Protein AF-A0A969HZ14-F1 (afdb_monomer_lite)

Structure (mmCIF, N/CA/C/O backbone):
data_AF-A0A969HZ14-F1
#
_entry.id   AF-A0A969HZ14-F1
#
loop_
_atom_site.group_PD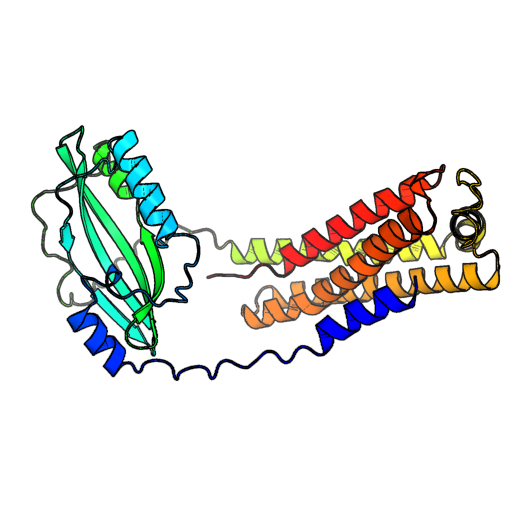B
_atom_site.id
_atom_site.type_symbol
_atom_site.label_atom_id
_atom_site.label_alt_id
_atom_site.label_comp_id
_atom_site.label_asym_id
_atom_site.label_entity_id
_atom_site.label_seq_id
_atom_site.pdbx_PDB_ins_code
_atom_site.Cartn_x
_atom_site.Cartn_y
_atom_site.Cartn_z
_atom_site.occupancy
_atom_site.B_iso_or_equiv
_atom_site.auth_seq_id
_atom_site.auth_comp_id
_atom_site.auth_asym_id
_atom_site.auth_atom_id
_atom_site.pdbx_PDB_model_num
ATOM 1 N N . MET A 1 1 ? 28.206 -15.817 -9.726 1.00 48.12 1 MET A N 1
ATOM 2 C CA . MET A 1 1 ? 27.219 -15.143 -8.844 1.00 48.12 1 MET A CA 1
ATOM 3 C C . MET A 1 1 ? 25.827 -15.792 -8.823 1.00 48.12 1 MET A C 1
ATOM 5 O O . MET A 1 1 ? 25.171 -15.693 -7.800 1.00 48.12 1 MET A O 1
ATOM 9 N N . SER A 1 2 ? 25.388 -16.521 -9.863 1.00 54.81 2 SER A N 1
ATOM 10 C CA . SER A 1 2 ? 24.045 -17.148 -9.927 1.00 54.81 2 SER A CA 1
ATOM 11 C C . SER A 1 2 ? 23.759 -18.248 -8.875 1.00 54.81 2 SER A C 1
ATOM 13 O O . SER A 1 2 ? 22.623 -18.386 -8.432 1.00 54.81 2 SER A O 1
ATOM 15 N N . ARG A 1 3 ? 24.772 -18.984 -8.392 1.00 35.81 3 ARG A N 1
ATOM 16 C CA . ARG A 1 3 ? 24.570 -20.091 -7.428 1.00 35.81 3 ARG A CA 1
ATOM 17 C C . ARG A 1 3 ? 24.359 -19.655 -5.972 1.00 35.81 3 ARG A C 1
ATOM 19 O O . ARG A 1 3 ? 23.712 -20.370 -5.220 1.00 35.81 3 ARG A O 1
ATOM 26 N N . VAL A 1 4 ? 24.868 -18.487 -5.579 1.00 45.69 4 VAL A N 1
ATOM 27 C CA . VAL A 1 4 ? 24.787 -18.008 -4.184 1.00 45.69 4 VAL A CA 1
ATOM 28 C C . VAL A 1 4 ? 23.387 -17.472 -3.870 1.00 45.69 4 VAL A C 1
ATOM 30 O O . VAL A 1 4 ? 22.859 -17.736 -2.796 1.00 45.69 4 VAL A O 1
ATOM 33 N N . LEU A 1 5 ? 22.736 -16.814 -4.836 1.00 38.00 5 LEU A N 1
ATOM 34 C CA . LEU A 1 5 ? 21.379 -16.283 -4.666 1.00 38.00 5 LEU A CA 1
ATOM 35 C C . LEU A 1 5 ? 20.318 -17.399 -4.569 1.00 38.00 5 LEU A C 1
ATOM 37 O O . LEU A 1 5 ? 19.379 -17.288 -3.786 1.00 38.00 5 LEU A O 1
ATOM 41 N N . MET A 1 6 ? 20.493 -18.504 -5.310 1.00 39.34 6 MET A N 1
ATOM 42 C CA . MET A 1 6 ? 19.591 -19.665 -5.229 1.00 39.34 6 MET A CA 1
ATOM 43 C C . MET A 1 6 ? 19.733 -20.438 -3.910 1.00 39.34 6 MET A C 1
ATOM 45 O O . MET A 1 6 ? 18.737 -20.930 -3.390 1.00 39.34 6 MET A O 1
ATOM 49 N N . LEU A 1 7 ? 20.940 -20.515 -3.338 1.00 41.94 7 LEU A N 1
ATOM 50 C CA . LEU A 1 7 ? 21.166 -21.197 -2.057 1.00 41.94 7 LEU A CA 1
ATOM 51 C C . LEU A 1 7 ? 20.560 -20.432 -0.870 1.00 41.94 7 LEU A C 1
ATOM 53 O O . LEU A 1 7 ? 20.043 -21.061 0.049 1.00 41.94 7 LEU A O 1
ATOM 57 N N . VAL A 1 8 ? 20.553 -19.095 -0.914 1.00 42.88 8 VAL A N 1
ATOM 58 C CA . VAL A 1 8 ? 19.925 -18.262 0.129 1.00 42.88 8 VAL A CA 1
ATOM 59 C C . VAL A 1 8 ? 18.394 -18.353 0.077 1.00 42.88 8 VAL A C 1
ATOM 61 O O . VAL A 1 8 ? 17.755 -18.451 1.121 1.00 42.88 8 VAL A O 1
ATOM 64 N N . LEU A 1 9 ? 17.798 -18.404 -1.120 1.00 38.41 9 LEU A N 1
ATOM 65 C CA . LEU A 1 9 ? 16.351 -18.602 -1.283 1.00 38.41 9 LEU A CA 1
ATOM 66 C C . LEU A 1 9 ? 15.900 -20.024 -0.906 1.00 38.41 9 LEU A C 1
ATOM 68 O O . LEU A 1 9 ? 14.839 -20.180 -0.309 1.00 38.41 9 LEU A O 1
ATOM 72 N N . ALA A 1 10 ? 16.709 -21.051 -1.186 1.00 38.28 10 ALA A N 1
ATOM 73 C CA . ALA A 1 10 ? 16.388 -22.433 -0.822 1.00 38.28 10 ALA A CA 1
ATOM 74 C C . ALA A 1 10 ? 16.413 -22.671 0.701 1.00 38.28 10 ALA A C 1
ATOM 76 O O . ALA A 1 10 ? 15.563 -23.393 1.214 1.00 38.28 10 ALA A O 1
ATOM 77 N N . TRP A 1 11 ? 17.321 -22.020 1.439 1.00 35.97 11 TRP A N 1
ATOM 78 C CA . TRP A 1 11 ? 17.423 -22.178 2.898 1.00 35.97 11 TRP A CA 1
ATOM 79 C C . TRP A 1 11 ? 16.226 -21.591 3.663 1.00 35.97 11 TRP A C 1
ATOM 81 O O . TRP A 1 11 ? 15.834 -22.125 4.698 1.00 35.97 11 TRP A O 1
ATOM 91 N N . ILE A 1 12 ? 15.606 -20.527 3.138 1.00 43.31 12 ILE A N 1
ATOM 92 C CA . ILE A 1 12 ? 14.416 -19.900 3.742 1.00 43.31 12 ILE A CA 1
ATOM 93 C C . ILE A 1 12 ? 13.163 -20.770 3.540 1.00 43.31 12 ILE A C 1
ATOM 95 O O . ILE A 1 12 ? 12.259 -20.746 4.371 1.00 43.31 12 ILE A O 1
ATOM 99 N N . VAL A 1 13 ? 13.111 -21.569 2.469 1.00 44.09 13 VAL A N 1
ATOM 100 C CA . VAL A 1 13 ? 11.937 -22.389 2.122 1.00 44.09 13 VAL A CA 1
ATOM 101 C C . VAL A 1 13 ? 11.938 -23.752 2.828 1.00 44.09 13 VAL A C 1
ATOM 103 O O . VAL A 1 13 ? 10.871 -24.324 3.032 1.00 44.09 13 VAL A O 1
ATOM 106 N N . THR A 1 14 ? 13.100 -24.278 3.234 1.00 40.84 14 THR A N 1
ATOM 107 C CA . THR A 1 14 ? 13.211 -25.648 3.774 1.00 40.84 14 THR A CA 1
ATOM 108 C C . THR A 1 14 ? 13.582 -25.741 5.248 1.00 40.84 14 THR A C 1
ATOM 110 O O . THR A 1 14 ? 13.768 -26.855 5.730 1.00 40.84 1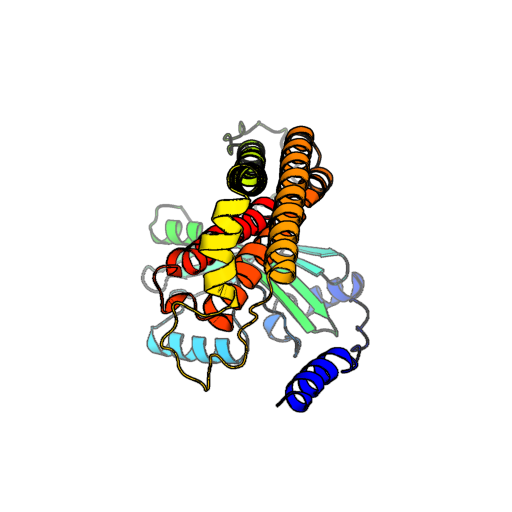4 THR A O 1
ATOM 113 N N . ALA A 1 15 ? 13.714 -24.632 5.982 1.00 34.03 15 ALA A N 1
ATOM 114 C CA . ALA A 1 15 ? 13.868 -24.716 7.430 1.00 34.03 15 ALA A CA 1
ATOM 115 C C . ALA A 1 15 ? 12.552 -25.252 8.026 1.00 34.03 15 ALA A C 1
ATOM 117 O O . ALA A 1 15 ? 11.532 -24.561 7.946 1.00 34.03 15 ALA A O 1
ATOM 118 N N . PRO A 1 16 ? 12.522 -26.467 8.607 1.00 37.62 16 PRO A N 1
ATOM 119 C CA . PRO A 1 16 ? 11.351 -26.893 9.343 1.00 37.62 16 PRO A CA 1
ATOM 120 C C . PRO A 1 16 ? 11.229 -25.945 10.533 1.00 37.62 16 PRO A C 1
ATOM 122 O O . PRO A 1 16 ? 12.096 -25.915 11.408 1.00 37.62 16 PRO A O 1
ATOM 125 N N . PHE A 1 17 ? 10.164 -25.144 10.565 1.00 42.47 17 PHE A N 1
ATOM 126 C CA . PHE A 1 17 ? 9.728 -24.556 11.820 1.00 42.47 17 PHE A CA 1
ATOM 127 C C . PHE A 1 17 ? 9.451 -25.737 12.740 1.00 42.47 17 PHE A C 1
ATOM 129 O O . PHE A 1 17 ? 8.483 -26.468 12.536 1.00 42.47 17 PHE A O 1
ATOM 136 N N . ALA A 1 18 ? 10.340 -25.968 13.706 1.00 37.81 18 ALA A N 1
ATOM 137 C CA . ALA A 1 18 ? 10.043 -26.850 14.812 1.00 37.81 18 ALA A CA 1
ATOM 138 C C . ALA A 1 18 ? 8.747 -26.317 15.425 1.00 37.81 18 ALA A C 1
ATOM 140 O O . ALA A 1 18 ? 8.727 -25.235 16.016 1.00 37.81 18 ALA A O 1
ATOM 141 N N . SER A 1 19 ? 7.644 -27.028 15.205 1.00 39.06 19 SER A N 1
ATOM 142 C CA . SER A 1 19 ? 6.401 -26.745 15.894 1.00 39.06 19 SER A CA 1
ATOM 143 C C . SER A 1 19 ? 6.686 -27.007 17.363 1.00 39.06 19 SER A C 1
ATOM 145 O O . SER A 1 19 ? 6.753 -28.161 17.788 1.00 39.06 19 SER A O 1
ATOM 147 N N . ALA A 1 20 ? 6.912 -25.943 18.134 1.00 40.81 20 ALA A N 1
ATOM 148 C CA . ALA A 1 20 ? 6.773 -26.024 19.572 1.00 40.81 20 ALA A CA 1
ATOM 149 C C . ALA A 1 20 ? 5.380 -26.608 19.811 1.00 40.81 20 ALA A C 1
ATOM 151 O O . ALA A 1 20 ? 4.386 -26.021 19.378 1.00 40.81 20 ALA A O 1
ATOM 152 N N . GLN A 1 21 ? 5.321 -27.808 20.387 1.00 40.62 21 GLN A N 1
ATOM 153 C CA . GLN A 1 21 ? 4.073 -28.433 20.799 1.00 40.62 21 GLN A CA 1
ATOM 154 C C . GLN A 1 21 ? 3.350 -27.393 21.662 1.00 40.62 21 GLN A C 1
ATOM 156 O O . GLN A 1 21 ? 3.826 -27.054 22.745 1.00 40.62 21 GLN A O 1
ATOM 161 N N . ALA A 1 22 ? 2.287 -26.783 21.136 1.00 47.88 22 ALA A N 1
ATOM 162 C CA . ALA A 1 22 ? 1.581 -25.736 21.853 1.00 47.88 22 ALA A CA 1
ATOM 163 C C . ALA A 1 22 ? 0.966 -26.382 23.096 1.00 47.88 22 ALA A C 1
ATOM 165 O O . ALA A 1 22 ? 0.103 -27.250 22.967 1.00 47.88 22 ALA A O 1
ATOM 166 N N . ALA A 1 23 ? 1.458 -26.006 24.279 1.00 58.75 23 ALA A N 1
ATOM 167 C CA . ALA A 1 23 ? 0.853 -26.403 25.541 1.00 58.75 23 ALA A CA 1
ATOM 168 C C . ALA A 1 23 ? -0.645 -26.068 25.497 1.00 58.75 23 ALA A C 1
ATOM 170 O O . ALA A 1 23 ? -1.027 -24.996 25.011 1.00 58.75 23 ALA A O 1
ATOM 171 N N . GLU A 1 24 ? -1.487 -26.997 25.950 1.00 66.12 24 GLU A N 1
ATOM 172 C CA . GLU A 1 24 ? -2.930 -26.779 25.970 1.00 66.12 24 GLU A CA 1
ATOM 173 C C . GLU A 1 24 ? -3.263 -25.524 26.798 1.00 66.12 24 GLU A C 1
ATOM 175 O O . GLU A 1 24 ? -2.648 -25.288 27.844 1.00 66.12 24 GLU A O 1
ATOM 180 N N . PRO A 1 25 ? -4.207 -24.683 26.339 1.00 72.62 25 PRO A N 1
ATOM 181 C CA . PRO A 1 25 ? -4.574 -23.470 27.055 1.00 72.62 25 PRO A CA 1
ATOM 182 C C . PRO A 1 25 ? -5.145 -23.811 28.435 1.00 72.62 25 PRO A C 1
ATOM 184 O O . PRO A 1 25 ? -5.900 -24.772 28.592 1.00 72.62 25 PRO A O 1
ATOM 187 N N . ALA A 1 26 ? -4.815 -22.990 29.434 1.00 77.88 26 ALA A N 1
ATOM 188 C CA . ALA A 1 26 ? -5.343 -23.153 30.780 1.00 77.88 26 ALA A CA 1
ATOM 189 C C . ALA A 1 26 ? -6.883 -23.139 30.786 1.00 77.88 26 ALA A C 1
ATOM 191 O O . ALA A 1 26 ? -7.541 -22.331 30.130 1.00 77.88 26 ALA A O 1
ATOM 192 N N . THR A 1 27 ? -7.468 -24.034 31.571 1.00 82.56 27 THR A N 1
ATOM 193 C CA . THR A 1 27 ? -8.910 -24.099 31.798 1.00 82.56 27 THR A CA 1
ATOM 194 C C . THR A 1 27 ? -9.381 -22.961 32.706 1.00 82.56 27 THR A C 1
ATOM 196 O O . THR A 1 27 ? -8.644 -22.443 33.547 1.00 82.56 27 THR A O 1
ATOM 199 N N . ALA A 1 28 ? -10.671 -22.633 32.630 1.00 79.00 28 ALA A N 1
ATOM 200 C CA . ALA A 1 28 ? -11.288 -21.614 33.480 1.00 79.00 28 ALA A CA 1
ATOM 201 C C . ALA A 1 28 ? -11.155 -21.908 34.995 1.00 79.00 28 ALA A C 1
ATOM 203 O O . ALA A 1 28 ? -11.137 -20.985 35.811 1.00 79.00 28 ALA A O 1
ATOM 204 N N . ALA A 1 29 ? -11.059 -23.186 35.385 1.00 83.12 29 ALA A N 1
ATOM 205 C CA . ALA A 1 29 ? -10.818 -23.588 36.771 1.00 83.12 29 ALA A CA 1
ATOM 206 C C . ALA A 1 29 ? -9.391 -23.233 37.219 1.00 83.12 29 ALA A C 1
ATOM 208 O O . ALA A 1 29 ? -9.227 -22.616 38.270 1.00 83.12 29 ALA A O 1
ATOM 209 N N . GLN A 1 30 ? -8.394 -23.532 36.380 1.00 85.75 30 GLN A N 1
ATOM 210 C CA . GLN A 1 30 ? -6.993 -23.179 36.621 1.00 85.75 30 GLN A CA 1
ATOM 211 C C . GLN A 1 30 ? -6.805 -21.663 36.691 1.00 85.75 30 GLN A C 1
ATOM 213 O O . GLN A 1 30 ? -6.129 -21.178 37.589 1.00 85.75 30 GLN A O 1
ATOM 218 N N . VAL A 1 31 ? -7.464 -20.895 35.816 1.00 86.62 31 VAL A N 1
ATOM 219 C CA . VAL A 1 31 ? -7.429 -19.425 35.884 1.00 86.62 31 VAL A CA 1
ATOM 220 C C . VAL A 1 31 ? -8.016 -18.908 37.194 1.00 86.62 31 VAL A C 1
ATOM 222 O O . VAL A 1 31 ? -7.435 -18.029 37.827 1.00 86.62 31 VAL A O 1
ATOM 225 N N . ARG A 1 32 ? -9.153 -19.451 37.640 1.00 86.62 32 ARG A N 1
ATOM 226 C CA . ARG A 1 32 ? -9.774 -19.050 38.909 1.00 86.62 32 ARG A CA 1
ATOM 227 C C . ARG A 1 32 ? -8.851 -19.319 40.101 1.00 86.62 32 ARG A C 1
ATOM 229 O O . ARG A 1 32 ? -8.722 -18.453 40.965 1.00 86.62 32 ARG A O 1
ATOM 236 N N . GLU A 1 33 ? -8.255 -20.505 40.158 1.00 89.12 33 GLU A N 1
ATOM 237 C CA . GLU A 1 33 ? -7.320 -20.895 41.218 1.00 89.12 33 GLU A CA 1
ATOM 238 C C . GLU A 1 33 ? -6.069 -20.014 41.197 1.00 89.12 33 GLU A C 1
ATOM 240 O O . GLU A 1 33 ? -5.707 -19.422 42.216 1.00 89.12 33 GLU A O 1
ATOM 245 N N . TRP A 1 34 ? -5.497 -19.821 40.008 1.00 91.56 34 TRP A N 1
ATOM 246 C CA . TRP A 1 34 ? -4.346 -18.958 39.793 1.00 91.56 34 TRP A CA 1
ATOM 247 C C . TRP A 1 34 ? -4.616 -17.521 40.243 1.00 91.56 34 TRP A C 1
ATOM 249 O O . TRP A 1 34 ? -3.815 -16.954 40.974 1.00 91.56 34 TRP A O 1
ATOM 259 N N . ILE A 1 35 ? -5.766 -16.935 39.888 1.00 88.88 35 ILE A N 1
ATOM 260 C CA . ILE A 1 35 ? -6.163 -15.591 40.344 1.00 88.88 35 ILE A CA 1
ATOM 261 C C . ILE A 1 35 ? -6.263 -15.539 41.871 1.00 88.88 35 ILE A C 1
ATOM 263 O O . ILE A 1 35 ? -5.817 -14.564 42.476 1.00 88.88 35 ILE A O 1
ATOM 267 N N . GLY A 1 36 ? -6.834 -16.569 42.499 1.00 86.38 36 GLY A N 1
ATOM 268 C CA . GLY A 1 36 ? -6.960 -16.640 43.954 1.00 86.38 36 GLY A CA 1
ATOM 269 C C . GLY A 1 36 ? -5.610 -16.643 44.674 1.00 86.38 36 GLY A C 1
ATOM 270 O O . GLY A 1 36 ? -5.493 -16.063 45.751 1.00 86.38 36 GLY A O 1
ATOM 271 N N . GLN A 1 37 ? -4.591 -17.255 44.068 1.00 90.31 37 GLN A N 1
ATOM 272 C CA . GLN A 1 37 ? -3.255 -17.367 44.650 1.00 90.31 37 GLN A CA 1
ATOM 273 C C . GLN A 1 37 ? -2.324 -16.206 44.262 1.00 90.31 37 GLN A C 1
ATOM 275 O O . GLN A 1 37 ? -1.603 -15.676 45.107 1.00 90.31 37 GLN A O 1
ATOM 280 N N . TRP A 1 38 ? -2.342 -15.810 42.990 1.00 89.38 38 TRP A N 1
ATOM 281 C CA . TRP A 1 38 ? -1.347 -14.938 42.362 1.00 89.38 38 TRP A CA 1
ATOM 282 C C . TRP A 1 38 ? -1.915 -13.631 41.824 1.00 89.38 38 TRP A C 1
ATOM 284 O O . TRP A 1 38 ? -1.129 -12.759 41.480 1.00 89.38 38 TRP A O 1
ATOM 294 N N . GLY A 1 39 ? -3.234 -13.427 41.772 1.00 83.00 39 GLY A N 1
ATOM 295 C CA . GLY A 1 39 ? -3.826 -12.223 41.167 1.00 83.00 39 GLY A CA 1
ATOM 296 C C . GLY A 1 39 ? -3.319 -10.906 41.772 1.00 83.00 39 GLY A C 1
ATOM 297 O O . GLY A 1 39 ? -3.182 -9.913 41.070 1.00 83.00 39 GLY A O 1
ATOM 298 N N . ASP A 1 40 ? -2.954 -10.907 43.055 1.00 78.38 40 ASP A N 1
ATOM 299 C CA . ASP A 1 40 ? -2.408 -9.740 43.764 1.00 78.38 40 ASP A CA 1
ATOM 300 C C . ASP A 1 40 ? -0.884 -9.617 43.702 1.00 78.38 40 ASP A C 1
ATOM 302 O O . ASP A 1 40 ? -0.329 -8.652 44.221 1.00 78.38 40 ASP A O 1
ATOM 306 N N . LYS A 1 41 ? -0.217 -10.611 43.121 1.00 83.56 41 LYS A N 1
ATOM 307 C CA . LYS A 1 41 ? 1.240 -10.748 43.029 1.00 83.56 41 LYS A CA 1
ATOM 308 C C . LYS A 1 41 ? 1.641 -11.293 41.662 1.00 83.56 41 LYS A C 1
ATOM 310 O O . LYS A 1 41 ? 2.603 -12.044 41.527 1.00 83.56 41 LYS A O 1
ATOM 315 N N . TRP A 1 42 ? 0.862 -10.956 40.640 1.00 81.06 42 TRP A N 1
ATOM 316 C CA . TRP A 1 42 ? 0.953 -11.562 39.314 1.00 81.06 42 TRP A CA 1
ATOM 317 C C . TRP A 1 42 ? 2.344 -11.365 38.699 1.00 81.06 42 TRP A C 1
ATOM 319 O O . TRP A 1 42 ? 2.852 -12.244 38.004 1.00 81.06 42 TRP A O 1
ATOM 329 N N . TRP A 1 43 ? 2.991 -10.245 39.034 1.00 77.06 43 TRP A N 1
ATOM 330 C CA . TRP A 1 43 ? 4.347 -9.886 38.620 1.00 77.06 43 TRP A CA 1
ATOM 331 C C . TRP A 1 43 ? 5.429 -10.842 39.148 1.00 77.06 43 TRP A C 1
ATOM 333 O O . TRP A 1 43 ? 6.545 -10.844 38.639 1.00 77.06 43 TRP A O 1
ATOM 343 N N . GLU A 1 44 ? 5.133 -11.679 40.146 1.00 82.81 44 GLU A N 1
ATOM 344 C CA . GLU A 1 44 ? 6.059 -12.707 40.641 1.00 82.81 44 GLU A CA 1
ATOM 345 C C . GLU A 1 44 ? 6.103 -13.943 39.723 1.00 82.81 44 GLU A C 1
ATOM 347 O O . GLU A 1 44 ? 6.984 -14.792 39.864 1.00 82.81 44 GLU A O 1
ATOM 352 N N . ARG A 1 45 ? 5.166 -14.063 38.772 1.00 86.81 45 ARG A N 1
ATOM 353 C CA . ARG A 1 45 ? 4.945 -15.275 37.969 1.00 86.81 45 ARG A CA 1
ATOM 354 C C . ARG A 1 45 ? 5.034 -15.043 36.462 1.00 86.81 45 ARG A C 1
ATOM 356 O O . ARG A 1 45 ? 4.283 -15.654 35.712 1.00 86.81 45 ARG A O 1
ATOM 363 N N . TYR A 1 46 ? 5.964 -14.220 35.983 1.00 83.69 46 TYR A N 1
ATOM 364 C CA . TYR A 1 46 ? 6.157 -14.068 34.537 1.00 83.69 46 TYR A CA 1
ATOM 365 C C . TYR A 1 46 ? 6.602 -15.371 33.852 1.00 83.69 46 TYR A C 1
ATOM 367 O O . TYR A 1 46 ? 7.470 -16.117 34.333 1.00 83.69 46 TYR A O 1
ATOM 375 N N . HIS A 1 47 ? 6.006 -15.629 32.692 1.00 85.19 47 HIS A N 1
ATOM 376 C CA . HIS A 1 47 ? 6.438 -16.670 31.773 1.00 85.19 47 HIS A CA 1
ATOM 377 C C . HIS A 1 47 ? 7.766 -16.252 31.098 1.00 85.19 47 HIS A C 1
ATOM 379 O O . HIS A 1 47 ? 7.929 -15.073 30.788 1.00 85.19 47 HIS A O 1
ATOM 385 N N . PRO A 1 48 ? 8.733 -17.164 30.853 1.00 80.00 48 PRO A N 1
ATOM 386 C CA . PRO A 1 48 ? 9.960 -16.840 30.108 1.00 80.00 48 PRO A CA 1
ATOM 387 C C . PRO A 1 48 ? 9.702 -16.168 28.747 1.00 80.00 48 PRO A C 1
ATOM 389 O O . PRO A 1 48 ? 10.359 -15.188 28.409 1.00 80.00 48 PRO A O 1
ATOM 392 N N . ASP A 1 49 ? 8.691 -16.654 28.026 1.00 80.25 49 ASP A N 1
ATOM 393 C CA . ASP A 1 49 ? 8.196 -16.111 26.747 1.00 80.25 49 ASP A CA 1
ATOM 394 C C . ASP A 1 49 ? 7.096 -15.040 26.906 1.00 80.25 49 ASP A C 1
ATOM 396 O O . ASP A 1 49 ? 6.136 -15.019 26.139 1.00 80.25 49 ASP A O 1
ATOM 400 N N . TYR A 1 50 ? 7.153 -14.209 27.945 1.00 78.06 50 TYR A N 1
ATOM 401 C CA . TYR A 1 50 ? 6.145 -13.172 28.178 1.00 78.06 50 TYR A CA 1
ATOM 402 C C . TYR A 1 50 ? 6.009 -12.217 26.970 1.00 78.06 50 TYR A C 1
ATOM 404 O O . TYR A 1 50 ? 6.951 -11.501 26.620 1.00 78.06 50 TYR A O 1
ATOM 412 N N . ASP A 1 51 ? 4.826 -12.212 26.346 1.00 70.56 51 ASP A N 1
ATOM 413 C CA . ASP A 1 51 ? 4.452 -11.391 25.191 1.00 70.56 51 ASP A CA 1
ATOM 414 C C . ASP A 1 51 ? 3.772 -10.104 25.675 1.00 70.56 51 ASP A C 1
ATOM 416 O O . ASP A 1 51 ? 2.576 -10.066 25.983 1.00 70.56 51 ASP A O 1
ATOM 420 N N . ALA A 1 52 ? 4.570 -9.045 25.801 1.00 62.47 52 ALA A N 1
ATOM 421 C CA . ALA A 1 52 ? 4.107 -7.727 26.211 1.00 62.47 52 ALA A CA 1
ATOM 422 C C . ALA A 1 52 ? 3.566 -6.953 25.000 1.00 62.47 52 ALA A C 1
ATOM 424 O O . ALA A 1 52 ? 4.340 -6.495 24.155 1.00 62.47 52 ALA A O 1
ATOM 425 N N . GLN A 1 53 ? 2.247 -6.758 24.929 1.00 56.34 53 GLN A N 1
ATOM 426 C CA . GLN A 1 53 ? 1.624 -6.001 23.840 1.00 56.34 53 GLN A CA 1
ATOM 427 C C . GLN A 1 53 ? 1.427 -4.523 24.219 1.00 56.34 53 GLN A C 1
ATOM 429 O O . GLN A 1 53 ? 0.868 -4.179 25.259 1.00 56.34 53 GLN A O 1
ATOM 434 N N . TYR A 1 54 ? 1.926 -3.634 23.356 1.00 46.34 54 TYR A N 1
ATOM 435 C CA . TYR A 1 54 ? 1.711 -2.184 23.412 1.00 46.34 54 TYR A CA 1
ATOM 436 C C . TYR A 1 54 ? 0.322 -1.840 22.836 1.00 46.34 54 TYR A C 1
ATOM 438 O O . TYR A 1 54 ? -0.063 -2.476 21.853 1.00 46.34 54 TYR A O 1
ATOM 446 N N . PRO A 1 55 ? -0.416 -0.838 23.362 1.00 42.78 55 PRO A N 1
ATOM 447 C CA . PRO A 1 55 ? -0.031 0.195 24.330 1.00 42.78 55 PRO A CA 1
ATOM 448 C C . PRO A 1 55 ? -0.388 -0.169 25.778 1.00 42.78 55 PRO A C 1
ATOM 450 O O . PRO A 1 55 ? -1.542 -0.460 26.059 1.00 42.78 55 PRO A O 1
ATOM 453 N N . GLY A 1 56 ? 0.581 -0.091 26.707 1.00 50.00 56 GLY A N 1
ATOM 454 C CA . GLY A 1 56 ? 0.283 -0.177 28.150 1.00 50.00 56 GLY A CA 1
ATOM 455 C C . GLY A 1 56 ? 1.261 -0.928 29.060 1.00 50.00 56 GLY A C 1
ATOM 456 O O . GLY A 1 56 ? 1.134 -0.808 30.270 1.00 50.00 56 GLY A O 1
ATOM 457 N N . GLY A 1 57 ? 2.269 -1.648 28.559 1.00 47.12 57 GLY A N 1
ATOM 458 C CA . GLY A 1 57 ? 3.187 -2.360 29.459 1.00 47.12 57 GLY A CA 1
ATOM 459 C C . GLY A 1 57 ? 4.528 -2.690 28.827 1.00 47.12 57 GLY A C 1
ATOM 460 O O . GLY A 1 57 ? 4.673 -3.706 28.160 1.00 47.12 57 GLY A O 1
ATOM 461 N N . ARG A 1 58 ? 5.540 -1.851 29.055 1.00 49.72 58 ARG A N 1
ATOM 462 C CA . ARG A 1 58 ? 6.922 -2.336 29.056 1.00 49.72 58 ARG A CA 1
ATOM 463 C C . ARG A 1 58 ? 7.263 -2.622 30.509 1.00 49.72 58 ARG A C 1
ATOM 465 O O . ARG A 1 58 ? 7.296 -1.704 31.311 1.00 49.72 58 ARG A O 1
ATOM 472 N N . SER A 1 59 ? 7.518 -3.879 30.814 1.00 53.06 59 SER A N 1
ATOM 473 C CA . SER A 1 59 ? 8.198 -4.317 32.034 1.00 53.06 59 SER A CA 1
ATOM 474 C C . SER A 1 59 ? 8.658 -5.743 31.771 1.00 53.06 59 SER A C 1
ATOM 476 O O . SER A 1 59 ? 8.080 -6.727 32.212 1.00 53.06 59 SER A O 1
ATOM 478 N N . ASN A 1 60 ? 9.656 -5.864 30.894 1.00 57.22 60 ASN A N 1
ATOM 479 C CA . ASN A 1 60 ? 10.531 -7.026 30.949 1.00 57.22 60 ASN A CA 1
ATOM 480 C C . ASN A 1 60 ? 11.649 -6.716 31.954 1.00 57.22 60 ASN A C 1
ATOM 482 O O . ASN A 1 60 ? 11.900 -5.551 32.266 1.00 57.22 60 ASN A O 1
ATOM 486 N N . ARG A 1 61 ? 12.381 -7.738 32.406 1.00 55.69 61 ARG A N 1
ATOM 487 C CA . ARG A 1 61 ? 13.454 -7.570 33.407 1.00 55.69 61 ARG A CA 1
ATOM 488 C C . ARG A 1 61 ? 14.478 -6.469 33.074 1.00 55.69 61 ARG A C 1
ATOM 490 O O . ARG A 1 61 ? 15.059 -5.874 33.974 1.00 55.69 61 ARG A O 1
ATOM 497 N N . PHE A 1 62 ? 14.719 -6.201 31.786 1.00 61.28 62 PHE A N 1
ATOM 498 C CA . PHE A 1 62 ? 15.646 -5.159 31.335 1.00 61.28 62 PHE A CA 1
ATOM 499 C C . PHE A 1 62 ? 15.025 -3.763 31.430 1.00 61.28 62 PHE A C 1
ATOM 501 O O . PHE A 1 62 ? 15.699 -2.810 31.814 1.00 61.28 62 PHE A O 1
ATOM 508 N N . HIS A 1 63 ? 13.737 -3.648 31.112 1.00 66.19 63 HIS A N 1
ATOM 509 C CA . HIS A 1 63 ? 12.968 -2.430 31.301 1.00 66.19 63 HIS A CA 1
ATOM 510 C C . HIS A 1 63 ? 12.806 -2.093 32.784 1.00 66.19 63 HIS A C 1
ATOM 512 O O . HIS A 1 63 ? 12.969 -0.935 33.142 1.00 66.19 63 HIS A O 1
ATOM 518 N N . ASP A 1 64 ? 12.580 -3.082 33.648 1.00 64.62 64 ASP A N 1
ATOM 519 C CA . ASP A 1 64 ? 12.455 -2.861 35.093 1.00 64.62 64 ASP A CA 1
ATOM 520 C C . ASP A 1 64 ? 13.770 -2.363 35.702 1.00 64.62 64 ASP A C 1
ATOM 522 O O . ASP A 1 64 ? 13.777 -1.403 36.470 1.00 64.62 64 ASP A O 1
ATOM 526 N N . ALA A 1 65 ? 14.904 -2.943 35.292 1.00 68.38 65 ALA A N 1
ATOM 527 C CA . ALA A 1 65 ? 16.227 -2.458 35.685 1.00 68.38 65 ALA A CA 1
ATOM 528 C C . ALA A 1 65 ? 16.502 -1.031 35.169 1.00 68.38 65 ALA A C 1
ATOM 530 O O . ALA A 1 65 ? 17.092 -0.212 35.876 1.00 68.38 65 ALA A O 1
ATOM 531 N N . TYR A 1 66 ? 16.059 -0.712 33.949 1.00 72.00 66 TYR A N 1
ATOM 532 C CA . TYR A 1 66 ? 16.138 0.641 33.397 1.00 72.00 66 TYR A CA 1
ATOM 533 C C . TYR A 1 66 ? 15.250 1.629 34.171 1.00 72.00 66 TYR A C 1
ATOM 535 O O . TYR A 1 66 ? 15.715 2.712 34.527 1.00 72.00 66 TYR A O 1
ATOM 543 N N . LEU A 1 67 ? 14.004 1.259 34.481 1.00 68.12 67 LEU A N 1
ATOM 544 C CA . LEU A 1 67 ? 13.092 2.074 35.280 1.00 68.12 67 LEU A CA 1
ATOM 545 C C . LEU A 1 67 ? 13.641 2.311 36.686 1.00 68.12 67 LEU A C 1
ATOM 547 O O . LEU A 1 67 ? 13.592 3.445 37.144 1.00 68.12 67 LEU A O 1
ATOM 551 N N . ASP A 1 68 ? 14.231 1.306 37.337 1.00 72.56 68 ASP A N 1
ATOM 552 C CA . ASP A 1 68 ? 14.888 1.469 38.641 1.00 72.56 68 ASP A CA 1
ATOM 553 C C . ASP A 1 68 ? 16.026 2.506 38.578 1.00 72.56 68 ASP A C 1
ATOM 555 O O . ASP A 1 68 ? 16.115 3.396 39.429 1.00 72.56 68 ASP A O 1
ATOM 559 N N . GLN A 1 69 ? 16.851 2.475 37.523 1.00 79.06 69 GLN A N 1
ATOM 560 C CA . GLN A 1 69 ? 17.876 3.503 37.304 1.00 79.06 69 GLN A CA 1
ATOM 561 C C . GLN A 1 69 ? 17.274 4.895 37.070 1.00 79.06 69 GLN A C 1
ATOM 563 O O . GLN A 1 69 ? 17.777 5.878 37.622 1.00 79.06 69 GLN A O 1
ATOM 568 N N . VAL A 1 70 ? 16.211 5.001 36.266 1.00 75.56 70 VAL A N 1
ATOM 569 C CA . VAL A 1 70 ? 15.512 6.270 36.015 1.00 75.56 70 VAL A CA 1
ATOM 570 C C . VAL A 1 70 ? 14.906 6.806 37.310 1.00 75.56 70 VAL A C 1
ATOM 572 O O . VAL A 1 70 ? 15.143 7.959 37.650 1.00 75.56 70 VAL A O 1
ATOM 575 N N . PHE A 1 71 ? 14.201 5.974 38.073 1.00 79.19 71 PHE A N 1
ATOM 576 C CA . PHE A 1 71 ? 13.552 6.333 39.334 1.00 79.19 71 PHE A CA 1
ATOM 577 C C . PHE A 1 71 ? 14.554 6.844 40.370 1.00 79.19 71 PHE A C 1
ATOM 579 O O . PHE A 1 71 ? 14.333 7.902 40.963 1.00 79.19 71 PHE A O 1
ATOM 586 N N . LYS A 1 72 ? 15.708 6.176 40.509 1.00 78.44 72 LYS A N 1
ATOM 587 C CA . LYS A 1 72 ? 16.806 6.632 41.378 1.00 78.44 72 LYS A CA 1
ATOM 588 C C . LYS A 1 72 ? 17.363 7.998 40.971 1.00 78.44 72 LYS A C 1
ATOM 590 O O . LYS A 1 72 ? 17.741 8.776 41.841 1.00 78.44 72 LYS A O 1
ATOM 595 N N . ARG A 1 73 ? 17.416 8.302 39.669 1.00 80.12 73 ARG A N 1
ATOM 596 C CA . ARG A 1 73 ? 17.964 9.567 39.146 1.00 80.12 73 ARG A CA 1
ATOM 597 C C . ARG A 1 73 ? 16.961 10.719 39.143 1.00 80.12 73 ARG A C 1
ATOM 599 O O . ARG A 1 73 ? 17.370 11.861 39.312 1.00 80.12 73 ARG A O 1
ATOM 606 N N . THR A 1 74 ? 15.676 10.446 38.926 1.00 73.94 74 THR A N 1
ATOM 607 C CA . THR A 1 74 ? 14.645 11.484 38.743 1.00 73.94 74 THR A CA 1
ATOM 608 C C . THR A 1 74 ? 13.751 11.690 39.965 1.00 73.94 74 THR A C 1
ATOM 610 O O . THR A 1 74 ? 12.890 12.567 39.947 1.00 73.94 74 THR A O 1
ATOM 613 N N . GLY A 1 75 ? 13.913 10.886 41.022 1.00 70.44 75 GLY A N 1
ATOM 614 C CA . GLY A 1 75 ? 13.053 10.934 42.211 1.00 70.44 75 GLY A CA 1
ATOM 615 C C . GLY A 1 75 ? 11.646 10.357 41.989 1.00 70.44 75 GLY A C 1
ATOM 616 O O . GLY A 1 75 ? 10.778 10.476 42.862 1.00 70.44 75 GLY A O 1
ATOM 617 N N . LEU A 1 76 ? 11.414 9.719 40.836 1.00 72.50 76 LEU A N 1
ATOM 618 C CA . LEU A 1 76 ? 10.192 8.978 40.529 1.00 72.50 76 LEU A CA 1
ATOM 619 C C . LEU A 1 76 ? 10.114 7.654 41.326 1.00 72.50 76 LEU A C 1
ATOM 621 O O . LEU A 1 76 ? 11.127 7.191 41.844 1.00 72.50 76 LEU A O 1
ATOM 625 N N . PRO A 1 77 ? 8.924 7.034 41.459 1.00 69.81 77 PRO A N 1
ATOM 626 C CA . PRO A 1 77 ? 7.615 7.555 41.055 1.00 69.81 77 PRO A CA 1
ATOM 627 C C . PRO A 1 77 ? 7.242 8.815 41.843 1.00 69.81 77 PRO A C 1
ATOM 629 O O . PRO A 1 77 ? 7.642 8.975 42.993 1.00 69.81 77 PRO A O 1
ATOM 632 N N . ALA A 1 78 ? 6.463 9.713 41.237 1.00 75.31 78 ALA A N 1
ATOM 633 C CA . ALA A 1 78 ? 6.022 10.958 41.877 1.00 75.31 78 ALA A CA 1
ATOM 634 C C . ALA A 1 78 ? 4.966 10.740 42.978 1.00 75.31 78 ALA A C 1
ATOM 636 O O . ALA A 1 78 ? 4.573 11.698 43.632 1.00 75.31 78 ALA A O 1
ATOM 637 N N . ASN A 1 79 ? 4.537 9.494 43.213 1.00 82.50 79 ASN A N 1
ATOM 638 C CA . ASN A 1 79 ? 3.496 9.157 44.179 1.00 82.50 79 ASN A CA 1
ATOM 639 C C . ASN A 1 79 ? 3.986 8.175 45.258 1.00 82.50 79 ASN A C 1
ATOM 641 O O . ASN A 1 79 ? 4.894 7.371 45.030 1.00 82.50 79 ASN A O 1
ATOM 645 N N . THR A 1 80 ? 3.339 8.211 46.420 1.00 85.38 80 THR A N 1
ATOM 646 C CA . THR A 1 80 ? 3.526 7.339 47.591 1.00 85.38 80 THR A CA 1
ATOM 647 C C . THR A 1 80 ? 2.192 6.721 48.026 1.00 85.38 80 THR A C 1
ATOM 649 O O . THR A 1 80 ? 1.151 6.970 47.421 1.00 85.38 80 THR A O 1
ATOM 652 N N . ASN A 1 81 ? 2.208 5.892 49.078 1.00 84.44 81 ASN A N 1
ATOM 653 C CA . ASN A 1 81 ? 1.001 5.360 49.728 1.00 84.44 81 ASN A CA 1
ATOM 654 C C . ASN A 1 81 ? 0.050 4.605 48.780 1.00 84.44 81 ASN A C 1
ATOM 656 O O . ASN A 1 81 ? -1.176 4.718 48.883 1.00 84.44 81 ASN A O 1
ATOM 660 N N . TRP A 1 82 ? 0.634 3.822 47.868 1.00 81.75 82 TRP A N 1
ATOM 661 C CA . TRP A 1 82 ? -0.086 3.040 46.870 1.00 81.75 82 TRP A CA 1
ATOM 662 C C . TRP A 1 82 ? -1.023 2.010 47.511 1.00 81.75 82 TRP A C 1
ATOM 664 O O . TRP A 1 82 ? -0.629 1.265 48.409 1.00 81.75 82 TRP A O 1
ATOM 674 N N . LYS A 1 83 ? -2.272 1.958 47.040 1.00 81.81 83 LYS A N 1
ATOM 675 C CA . LYS A 1 83 ? -3.274 0.955 47.425 1.00 81.81 83 LYS A CA 1
ATOM 676 C C . LYS A 1 83 ? -4.084 0.528 46.207 1.00 81.81 83 LYS A C 1
ATOM 678 O O . LYS A 1 83 ? -4.528 1.376 45.441 1.00 81.81 83 LYS A O 1
ATOM 683 N N . ILE A 1 84 ? -4.324 -0.774 46.081 1.00 79.44 84 ILE A N 1
ATOM 684 C CA . ILE A 1 84 ? -5.220 -1.353 45.072 1.00 79.44 84 ILE A CA 1
ATOM 685 C C . ILE A 1 84 ? -6.502 -1.797 45.774 1.00 79.44 84 ILE A C 1
ATOM 687 O O . ILE A 1 84 ? -6.453 -2.446 46.820 1.00 79.44 84 ILE A O 1
ATOM 691 N N . SER A 1 85 ? -7.655 -1.447 45.215 1.00 78.38 85 SER A N 1
ATOM 692 C CA . SER A 1 85 ? -8.966 -1.730 45.808 1.00 78.38 85 SER A CA 1
ATOM 693 C C . SER A 1 85 ? -10.009 -2.093 44.748 1.00 78.38 85 SER A C 1
ATOM 695 O O . SER A 1 85 ? -9.768 -1.913 43.560 1.00 78.38 85 SER A O 1
ATOM 697 N N . ASN A 1 86 ? -11.171 -2.600 45.182 1.00 66.94 86 ASN A N 1
ATOM 698 C CA . ASN A 1 86 ? -12.322 -2.911 44.319 1.00 66.94 86 ASN A CA 1
ATOM 699 C C . ASN A 1 86 ? -11.999 -3.852 43.140 1.00 66.94 86 ASN A C 1
ATOM 701 O O . ASN A 1 86 ? -12.392 -3.592 42.009 1.00 66.94 86 ASN A O 1
ATOM 705 N N . LYS A 1 87 ? -11.261 -4.931 43.421 1.00 81.75 87 LYS A N 1
ATOM 706 C CA . LYS A 1 87 ? -10.786 -5.892 42.420 1.00 81.75 87 LYS A CA 1
ATOM 707 C C . LYS A 1 87 ? -11.942 -6.755 41.920 1.00 81.75 87 LYS A C 1
ATOM 709 O O . LYS A 1 87 ? -12.543 -7.488 42.708 1.00 81.75 87 LYS A O 1
ATOM 714 N N . GLN A 1 88 ? -12.238 -6.698 40.629 1.00 83.50 88 GLN A N 1
ATOM 715 C CA . GLN A 1 88 ? -13.247 -7.542 39.998 1.00 83.50 88 GLN A CA 1
ATOM 716 C C . GLN A 1 88 ? -12.627 -8.355 38.876 1.00 83.50 88 GLN A C 1
ATOM 718 O O . GLN A 1 88 ? -12.300 -7.826 37.820 1.00 83.50 88 GLN A O 1
ATOM 723 N N . TYR A 1 89 ? -12.512 -9.660 39.110 1.00 84.50 89 TYR A N 1
ATOM 724 C CA . TYR A 1 89 ? -11.997 -10.592 38.121 1.00 84.50 89 TYR A CA 1
ATOM 725 C C . TYR A 1 89 ? -13.125 -11.221 37.290 1.00 84.50 89 TYR A C 1
ATOM 727 O O . TYR A 1 89 ? -14.197 -11.587 37.801 1.00 84.50 89 TYR A O 1
ATOM 735 N N . ARG A 1 90 ? -12.861 -11.386 35.995 1.00 86.00 90 ARG A N 1
ATOM 736 C CA . ARG A 1 90 ? -13.628 -12.199 35.039 1.00 86.00 90 ARG A CA 1
ATOM 737 C C . ARG A 1 90 ? -12.645 -13.014 34.209 1.00 86.00 90 ARG A C 1
ATOM 739 O O . ARG A 1 90 ? -11.513 -12.590 34.050 1.00 86.00 90 ARG A O 1
ATOM 746 N N . TYR A 1 91 ? -13.046 -14.169 33.698 1.00 85.06 91 TYR A N 1
ATOM 747 C CA . TYR A 1 91 ? -12.164 -15.001 32.879 1.00 85.06 91 TYR A CA 1
ATOM 748 C C . TYR A 1 91 ? -12.952 -15.835 31.877 1.00 85.06 91 TYR A C 1
ATOM 750 O O . TYR A 1 91 ? -14.120 -16.159 32.108 1.00 85.06 91 TYR A O 1
ATOM 758 N N . VAL A 1 92 ? -12.292 -16.161 30.768 1.00 82.75 92 VAL A N 1
ATOM 759 C CA . VAL A 1 92 ? -12.784 -17.012 29.681 1.00 82.75 92 VAL A CA 1
ATOM 760 C C . VAL A 1 92 ? -11.589 -17.793 29.138 1.00 82.75 92 VAL A C 1
ATOM 762 O O . VAL A 1 92 ? -10.638 -17.192 28.647 1.00 82.75 92 VAL A O 1
ATOM 765 N N . GLY A 1 93 ? -11.636 -19.126 29.220 1.00 85.81 93 GLY A N 1
ATOM 766 C CA . GLY A 1 93 ? -10.495 -19.965 28.839 1.00 85.81 93 GLY A CA 1
ATOM 767 C C . GLY A 1 93 ? -9.272 -19.664 29.705 1.00 85.81 93 GLY A C 1
ATOM 768 O O . GLY A 1 93 ? -9.388 -19.687 30.928 1.00 85.81 93 GLY A O 1
ATOM 769 N N . ASP A 1 94 ? -8.154 -19.344 29.056 1.00 87.56 94 ASP A N 1
ATOM 770 C CA . ASP A 1 94 ? -6.852 -18.993 29.638 1.00 87.56 94 ASP A CA 1
ATOM 771 C C . ASP A 1 94 ? -6.654 -17.480 29.856 1.00 87.56 94 ASP A C 1
ATOM 773 O O . ASP A 1 94 ? -5.614 -17.044 30.362 1.00 87.56 94 ASP A O 1
ATOM 777 N N . TRP A 1 95 ? -7.655 -16.674 29.494 1.00 90.31 95 TRP A N 1
ATOM 778 C CA . TRP A 1 95 ? -7.675 -15.229 29.690 1.00 90.31 95 TRP A CA 1
ATOM 779 C C . TRP A 1 95 ? -8.450 -14.834 30.936 1.00 90.31 95 TRP A C 1
ATOM 781 O O . TRP A 1 95 ? -9.509 -15.386 31.244 1.00 90.31 95 TRP A O 1
ATOM 791 N N . PHE A 1 96 ? -7.982 -13.779 31.589 1.00 90.06 96 PHE A N 1
ATOM 792 C CA . PHE A 1 96 ? -8.706 -13.068 32.621 1.00 90.06 96 PHE A CA 1
ATOM 793 C C . PHE A 1 96 ? -8.657 -11.558 32.417 1.00 90.06 96 PHE A C 1
ATOM 795 O O . PHE A 1 96 ? -7.772 -11.011 31.771 1.00 90.06 96 PHE A O 1
ATOM 802 N N . ILE A 1 97 ? -9.647 -10.886 32.981 1.00 90.44 97 ILE A N 1
ATOM 803 C CA . ILE A 1 97 ? -9.759 -9.440 33.049 1.00 90.44 97 ILE A CA 1
ATOM 804 C C . ILE A 1 97 ? -9.870 -9.071 34.515 1.00 90.44 97 ILE A C 1
ATOM 806 O O . ILE A 1 97 ? -10.587 -9.739 35.268 1.00 90.44 97 ILE A O 1
ATOM 810 N N . VAL A 1 98 ? -9.194 -7.999 34.906 1.00 88.38 98 VAL A N 1
ATOM 811 C CA . VAL A 1 98 ? -9.352 -7.385 36.215 1.00 88.38 98 VAL A CA 1
ATOM 812 C C . VAL A 1 98 ? -9.636 -5.901 36.081 1.00 88.38 98 VAL A C 1
ATOM 814 O O . VAL A 1 98 ? -8.900 -5.156 35.443 1.00 88.38 98 VAL A O 1
ATOM 817 N N . GLU A 1 99 ? -10.727 -5.481 36.705 1.00 85.94 99 GLU A N 1
ATOM 818 C CA . GLU A 1 99 ? -10.971 -4.080 37.017 1.00 85.94 99 GLU A CA 1
ATOM 819 C C . GLU A 1 99 ? -10.490 -3.832 38.447 1.00 85.94 99 GLU A C 1
ATOM 821 O O . GLU A 1 99 ? -10.892 -4.549 39.370 1.00 85.94 99 GLU A O 1
ATOM 826 N N . TRP A 1 100 ? -9.634 -2.834 38.654 1.00 82.75 100 TRP A N 1
ATOM 827 C CA . TRP A 1 100 ? -9.276 -2.384 39.998 1.00 82.75 100 TRP A CA 1
ATOM 828 C C . TRP A 1 100 ? -9.099 -0.866 40.055 1.00 82.75 100 TRP A C 1
ATOM 830 O O . TRP A 1 100 ? -8.923 -0.180 39.050 1.00 82.75 100 TRP A O 1
ATOM 840 N N . LEU A 1 101 ? -9.170 -0.330 41.271 1.00 81.88 101 LEU A N 1
ATOM 841 C CA . LEU A 1 101 ? -8.936 1.078 41.561 1.00 81.88 101 LEU A CA 1
ATOM 842 C C . LEU A 1 101 ? -7.570 1.241 42.215 1.00 81.88 101 LEU A C 1
ATOM 844 O O . LEU A 1 101 ? -7.349 0.747 43.329 1.00 81.88 101 LEU A O 1
ATOM 848 N N . PHE A 1 102 ? -6.698 1.992 41.552 1.00 83.31 102 PHE A N 1
ATOM 849 C CA . PHE A 1 102 ? -5.462 2.484 42.134 1.00 83.31 102 PHE A CA 1
ATOM 850 C C . PHE A 1 102 ? -5.735 3.713 42.987 1.00 83.31 102 PHE A C 1
ATOM 852 O O . PHE A 1 102 ? -6.508 4.597 42.627 1.00 83.31 102 PHE A O 1
ATOM 859 N N . GLN A 1 103 ? -5.062 3.786 44.124 1.00 86.62 103 GLN A N 1
ATOM 860 C CA . GLN A 1 103 ? -4.973 4.969 44.957 1.00 86.62 103 GLN A CA 1
ATOM 861 C C . GLN A 1 103 ? -3.504 5.246 45.240 1.00 86.62 103 GLN A C 1
ATOM 863 O O . GLN A 1 103 ? -2.770 4.324 45.581 1.00 86.62 103 GLN A O 1
ATOM 868 N N . ALA A 1 104 ? -3.105 6.509 45.174 1.00 87.88 104 ALA A N 1
ATOM 869 C CA . ALA A 1 104 ? -1.801 6.960 45.638 1.00 87.88 104 ALA A CA 1
ATOM 870 C C . ALA A 1 104 ? -1.899 8.396 46.171 1.00 87.88 104 ALA A C 1
ATOM 872 O O . ALA A 1 104 ? -2.930 9.055 46.023 1.00 87.88 104 ALA A O 1
ATOM 873 N N . GLU A 1 105 ? -0.837 8.889 46.791 1.00 88.19 105 GLU A N 1
ATOM 874 C CA . GLU A 1 105 ? -0.691 10.291 47.180 1.00 88.19 105 GLU A CA 1
ATOM 875 C C . GLU A 1 105 ? 0.467 10.908 46.403 1.00 88.19 105 GLU A C 1
ATOM 877 O O . GLU A 1 105 ? 1.529 10.305 46.294 1.00 88.19 105 GLU A O 1
ATOM 882 N N . ASP A 1 106 ? 0.267 12.092 45.838 1.00 83.81 106 ASP A N 1
ATOM 883 C CA . ASP A 1 106 ? 1.331 12.822 45.150 1.00 83.81 106 ASP A CA 1
ATOM 884 C C . ASP A 1 106 ? 2.376 13.315 46.169 1.00 83.81 106 ASP A C 1
ATOM 886 O O . ASP A 1 106 ? 2.026 13.961 47.158 1.00 83.81 106 ASP A O 1
ATOM 890 N N . LYS A 1 107 ? 3.662 13.015 45.938 1.00 85.88 107 LYS A N 1
ATOM 891 C CA . LYS A 1 107 ? 4.766 13.326 46.866 1.00 85.88 107 LYS A CA 1
ATOM 892 C C . LYS A 1 107 ? 4.910 14.823 47.133 1.00 85.88 107 LYS A C 1
ATOM 894 O O . LYS A 1 107 ? 5.256 15.203 48.246 1.00 85.88 107 LYS A O 1
ATOM 899 N N . ALA A 1 108 ? 4.691 15.657 46.115 1.00 82.44 108 ALA A N 1
ATOM 900 C CA . ALA A 1 108 ? 4.942 17.093 46.191 1.00 82.44 108 ALA A CA 1
ATOM 901 C C . ALA A 1 108 ? 3.784 17.848 46.854 1.00 82.44 108 ALA A C 1
ATOM 903 O O . ALA A 1 108 ? 3.995 18.742 47.667 1.00 82.44 108 ALA A O 1
ATOM 904 N N . SER A 1 109 ? 2.550 17.494 46.502 1.00 82.56 109 SER A N 1
ATOM 905 C CA . SER A 1 109 ? 1.344 18.198 46.945 1.00 82.56 109 SER A CA 1
ATOM 906 C C . SER A 1 109 ? 0.614 17.516 48.103 1.00 82.56 109 SER A C 1
ATOM 908 O O . SER A 1 109 ? -0.290 18.116 48.684 1.00 82.56 109 SER A O 1
ATOM 910 N N . GLY A 1 110 ? 0.936 16.255 48.409 1.00 85.62 110 GLY A N 1
ATOM 911 C CA . GLY A 1 110 ? 0.216 15.430 49.384 1.00 85.62 110 GLY A CA 1
ATOM 912 C C . GLY A 1 110 ? -1.230 15.117 48.983 1.00 85.62 110 GLY A C 1
ATOM 913 O O . GLY A 1 110 ? -2.008 14.601 49.791 1.00 85.62 110 GLY A O 1
ATOM 914 N N . LYS A 1 111 ? -1.636 15.458 47.752 1.00 83.88 111 LYS A N 1
ATOM 915 C CA . LYS A 1 111 ? -3.007 15.259 47.285 1.00 83.88 111 LYS A CA 1
ATOM 916 C C . LYS A 1 111 ? -3.256 13.792 46.979 1.00 83.88 111 LYS A C 1
ATOM 918 O O . LYS A 1 111 ? -2.455 13.122 46.331 1.00 83.88 111 LYS A O 1
ATOM 923 N N . LEU A 1 112 ? -4.423 13.323 47.409 1.00 84.38 112 LEU A N 1
ATOM 924 C CA . LEU A 1 112 ? -4.902 11.987 47.098 1.00 84.38 112 LEU A CA 1
ATOM 925 C C . LEU A 1 112 ? -5.302 11.903 45.625 1.00 84.38 112 LEU A C 1
ATOM 927 O O . LEU A 1 112 ? -6.099 12.717 45.152 1.00 84.38 112 LEU A O 1
ATOM 931 N N . GLN A 1 113 ? -4.829 10.863 44.953 1.00 84.25 113 GLN A N 1
ATOM 932 C CA . GLN A 1 113 ? -5.276 10.477 43.627 1.00 84.25 113 GLN A CA 1
ATOM 933 C C . GLN A 1 113 ? -5.890 9.076 43.636 1.00 84.25 113 GLN A C 1
ATOM 935 O O . GLN A 1 113 ? -5.471 8.200 44.399 1.00 84.25 113 GLN A O 1
ATOM 940 N N . ARG A 1 114 ? -6.909 8.879 42.800 1.00 82.94 114 ARG A N 1
ATOM 941 C CA . ARG A 1 114 ? -7.555 7.595 42.543 1.00 82.94 114 ARG A CA 1
ATOM 942 C C . ARG A 1 114 ? -7.892 7.451 41.069 1.00 82.94 114 ARG A C 1
ATOM 944 O O . ARG A 1 114 ? -8.517 8.344 40.498 1.00 82.94 114 ARG A O 1
ATOM 951 N N . GLU A 1 115 ? -7.523 6.308 40.514 1.00 82.69 115 GLU A N 1
ATOM 952 C CA . GLU A 1 115 ? -7.581 6.001 39.087 1.00 82.69 115 GLU A CA 1
ATOM 953 C C . GLU A 1 115 ? -8.222 4.627 38.900 1.00 82.69 115 GLU A C 1
ATOM 955 O O . GLU A 1 115 ? -7.928 3.692 39.650 1.00 82.69 115 GLU A O 1
ATOM 960 N N . GLY A 1 116 ? -9.122 4.520 37.926 1.00 80.69 116 GLY A N 1
ATOM 961 C CA . GLY A 1 116 ? -9.616 3.234 37.451 1.00 80.69 116 GLY A CA 1
ATOM 962 C C . GLY A 1 116 ? -8.676 2.666 36.402 1.00 80.69 116 GLY A C 1
ATOM 963 O O . GLY A 1 116 ? -8.018 3.405 35.669 1.00 80.69 116 GLY A O 1
ATOM 964 N N . THR A 1 117 ? -8.620 1.348 36.335 1.00 80.56 117 THR A N 1
ATOM 965 C CA . THR A 1 117 ? -7.879 0.641 35.296 1.00 80.56 117 THR A CA 1
ATOM 966 C C . THR A 1 117 ? -8.559 -0.680 34.998 1.00 80.56 117 THR A C 1
ATOM 968 O O . THR A 1 117 ? -9.282 -1.248 35.827 1.00 80.56 117 THR A O 1
ATOM 971 N N . LEU A 1 118 ? -8.320 -1.132 33.779 1.00 86.06 118 LEU A N 1
ATOM 972 C CA . LEU A 1 118 ? -8.754 -2.409 33.270 1.00 86.06 118 LEU A CA 1
ATOM 973 C C . LEU A 1 118 ? -7.530 -3.125 32.714 1.00 86.06 118 LEU A C 1
ATOM 975 O O . LEU A 1 118 ? -6.880 -2.616 31.798 1.00 86.06 118 LEU A O 1
ATOM 979 N N . ALA A 1 119 ? -7.242 -4.305 33.250 1.00 85.69 119 ALA A N 1
ATOM 980 C CA . ALA A 1 119 ? -6.155 -5.137 32.772 1.00 85.69 119 ALA A CA 1
ATOM 981 C C . ALA A 1 119 ? -6.656 -6.468 32.213 1.00 85.69 119 ALA A C 1
ATOM 983 O O . ALA A 1 119 ? -7.592 -7.066 32.743 1.00 85.69 119 ALA A O 1
ATOM 984 N N . PHE A 1 120 ? -6.001 -6.933 31.157 1.00 87.75 120 PHE A N 1
ATOM 985 C CA . PHE A 1 120 ? -6.184 -8.229 30.525 1.00 87.75 120 PHE A CA 1
ATOM 986 C C . PHE A 1 120 ? -4.936 -9.058 30.801 1.00 87.75 120 PHE A C 1
ATOM 988 O O . PHE A 1 120 ? -3.832 -8.673 30.418 1.00 87.75 120 PHE A O 1
ATOM 995 N N . GLY A 1 121 ? -5.116 -10.193 31.461 1.00 88.75 121 GLY A N 1
ATOM 996 C CA . GLY A 1 121 ? -4.063 -11.154 31.729 1.00 88.75 121 GLY A CA 1
ATOM 997 C C . GLY A 1 121 ? -4.320 -12.463 30.999 1.00 88.75 121 GLY A C 1
ATOM 998 O O . GLY A 1 121 ? -5.464 -12.882 30.835 1.00 88.75 121 GLY A O 1
ATOM 999 N N . ARG A 1 122 ? -3.252 -13.139 30.589 1.00 90.38 122 ARG A N 1
ATOM 1000 C CA . ARG A 1 122 ? -3.316 -14.503 30.057 1.00 90.38 122 ARG A CA 1
ATOM 1001 C C . ARG A 1 122 ? -2.317 -15.378 30.786 1.00 90.38 122 ARG A C 1
ATOM 1003 O O . ARG A 1 122 ? -1.176 -14.950 30.981 1.00 90.38 122 ARG A O 1
ATOM 1010 N N . ILE A 1 123 ? -2.719 -16.591 31.154 1.00 90.00 123 ILE A N 1
ATOM 1011 C CA . ILE A 1 123 ? -1.832 -17.549 31.821 1.00 90.00 123 ILE A CA 1
ATOM 1012 C C . ILE A 1 123 ? -1.503 -18.743 30.927 1.00 90.00 123 ILE A C 1
ATOM 1014 O O . ILE A 1 123 ? -2.336 -19.215 30.158 1.00 90.00 123 ILE A O 1
ATOM 1018 N N . ARG A 1 124 ? -0.279 -19.247 31.064 1.00 87.75 124 ARG A N 1
ATOM 1019 C CA . ARG A 1 124 ? 0.203 -20.495 30.473 1.00 87.75 124 ARG A CA 1
ATOM 1020 C C . ARG A 1 124 ? 1.211 -21.116 31.432 1.00 87.75 124 ARG A C 1
ATOM 1022 O O . ARG A 1 124 ? 2.038 -20.394 31.982 1.00 87.75 124 ARG A O 1
ATOM 1029 N N . ASP A 1 125 ? 1.127 -22.423 31.659 1.00 87.75 125 ASP A N 1
ATOM 1030 C CA . ASP A 1 125 ? 2.069 -23.155 32.520 1.00 87.75 125 ASP A CA 1
ATOM 1031 C C . ASP A 1 125 ? 2.229 -22.535 33.928 1.00 87.75 125 ASP A C 1
ATOM 1033 O O . ASP A 1 125 ? 3.344 -22.341 34.411 1.00 87.75 125 ASP A O 1
ATOM 1037 N N . ASP A 1 126 ? 1.112 -22.161 34.576 1.00 88.94 126 ASP A N 1
ATOM 1038 C CA . ASP A 1 126 ? 1.088 -21.517 35.912 1.00 88.94 126 ASP A CA 1
ATOM 1039 C C . ASP A 1 126 ? 1.827 -20.153 35.974 1.00 88.94 126 ASP A C 1
ATOM 1041 O O . ASP A 1 126 ? 2.222 -19.647 37.034 1.00 88.94 126 ASP A O 1
ATOM 1045 N N . ARG A 1 127 ? 2.021 -19.525 34.809 1.00 89.06 127 ARG A N 1
ATOM 1046 C CA . ARG A 1 127 ? 2.730 -18.255 34.647 1.00 89.06 127 ARG A CA 1
ATOM 1047 C C . ARG A 1 127 ? 1.957 -17.284 33.764 1.00 89.06 127 ARG A C 1
ATOM 1049 O O . ARG A 1 127 ? 1.258 -17.673 32.834 1.00 89.06 127 ARG A O 1
ATOM 1056 N N . LEU A 1 128 ? 2.106 -15.997 34.039 1.00 87.81 128 LEU A N 1
ATOM 1057 C CA . LEU A 1 128 ? 1.533 -14.922 33.245 1.00 87.81 128 LEU A CA 1
ATOM 1058 C C . LEU A 1 128 ? 2.330 -14.764 31.946 1.00 87.81 128 LEU A C 1
ATOM 1060 O O . LEU A 1 128 ? 3.518 -14.438 31.983 1.00 87.81 128 LEU A O 1
ATOM 1064 N N . ILE A 1 129 ? 1.679 -14.988 30.805 1.00 87.81 129 ILE A N 1
ATOM 1065 C CA . ILE A 1 129 ? 2.291 -14.851 29.476 1.00 87.81 129 ILE A CA 1
ATOM 1066 C C . ILE A 1 129 ? 1.940 -13.530 28.793 1.00 87.81 129 ILE A C 1
ATOM 1068 O O . ILE A 1 129 ? 2.709 -13.064 27.964 1.00 87.81 129 ILE A O 1
ATOM 1072 N N . THR A 1 130 ? 0.831 -12.894 29.167 1.00 85.69 130 THR A N 1
ATOM 1073 C CA . THR A 1 130 ? 0.427 -11.597 28.609 1.00 85.69 130 THR A CA 1
ATOM 1074 C C . THR A 1 130 ? -0.197 -10.740 29.699 1.00 85.69 130 THR A C 1
ATOM 1076 O O . THR A 1 130 ? -0.992 -11.244 30.494 1.00 85.69 130 THR A O 1
ATOM 1079 N N . TRP A 1 131 ? 0.145 -9.451 29.710 1.00 83.25 131 TRP A N 1
ATOM 1080 C CA . TRP A 1 131 ? -0.509 -8.412 30.503 1.00 83.25 131 TRP A CA 1
ATOM 1081 C C . TRP A 1 131 ? -0.710 -7.172 29.636 1.00 83.25 131 TRP A C 1
ATOM 1083 O O . TRP A 1 131 ? 0.250 -6.644 29.072 1.00 83.25 131 TRP A O 1
ATOM 1093 N N . ILE A 1 132 ? -1.947 -6.705 29.534 1.00 82.56 132 ILE A N 1
ATOM 1094 C CA . ILE A 1 132 ? -2.304 -5.472 28.832 1.00 82.56 132 ILE A CA 1
ATOM 1095 C C . ILE A 1 132 ? -3.116 -4.640 29.806 1.00 82.56 132 ILE A C 1
ATOM 1097 O O . ILE A 1 132 ? -4.172 -5.089 30.239 1.00 82.56 132 ILE A O 1
ATOM 1101 N N . GLU A 1 133 ? -2.653 -3.444 30.151 1.00 79.19 133 GLU A N 1
ATOM 1102 C CA . GLU A 1 133 ? -3.320 -2.611 31.149 1.00 79.19 133 GLU A CA 1
ATOM 1103 C C . GLU A 1 133 ? -3.609 -1.207 30.625 1.00 79.19 133 GLU A C 1
ATOM 1105 O O . GLU A 1 133 ? -2.729 -0.513 30.111 1.00 79.19 133 GLU A O 1
ATOM 1110 N N . TYR A 1 134 ? -4.865 -0.792 30.783 1.00 77.88 134 TYR A N 1
ATOM 1111 C CA . TYR A 1 134 ? -5.359 0.523 30.404 1.00 77.88 134 TYR A CA 1
ATOM 1112 C C . TYR A 1 134 ? -5.550 1.380 31.650 1.00 77.88 134 TYR A C 1
ATOM 1114 O O . TYR A 1 134 ? -6.503 1.197 32.407 1.00 77.88 134 TYR A O 1
ATOM 1122 N N . PHE A 1 135 ? -4.654 2.347 31.827 1.00 73.88 135 PHE A N 1
ATOM 1123 C CA . PHE A 1 135 ? -4.683 3.297 32.935 1.00 73.88 135 PHE A CA 1
ATOM 1124 C C . PHE A 1 135 ? -5.400 4.596 32.556 1.00 73.88 135 PHE A C 1
ATOM 1126 O O . PHE A 1 135 ? -5.033 5.251 31.578 1.00 73.88 135 PHE A O 1
ATOM 1133 N N . ASP A 1 136 ? -6.350 5.038 33.381 1.00 73.75 136 ASP A N 1
ATOM 1134 C CA . ASP A 1 136 ? -6.904 6.392 33.288 1.00 73.75 136 ASP A CA 1
ATOM 1135 C C . ASP A 1 136 ? -5.995 7.418 33.990 1.00 73.75 136 ASP A C 1
ATOM 1137 O O . ASP A 1 136 ? -6.232 7.849 35.122 1.00 73.75 136 ASP A O 1
ATOM 1141 N N . GLY A 1 137 ? -4.946 7.846 33.284 1.00 70.62 137 GLY A N 1
ATOM 1142 C CA . GLY A 1 137 ? -4.037 8.884 33.779 1.00 70.62 137 GLY A CA 1
ATOM 1143 C C . GLY A 1 137 ? -4.640 10.296 33.785 1.00 70.62 137 GLY A C 1
ATOM 1144 O O . GLY A 1 137 ? -4.112 11.195 34.449 1.00 70.62 137 GLY A O 1
ATOM 1145 N N . TYR A 1 138 ? -5.743 10.527 33.063 1.00 79.25 138 TYR A N 1
ATOM 1146 C CA . TYR A 1 138 ? -6.325 11.861 32.917 1.00 79.25 138 TYR A CA 1
ATOM 1147 C C . TYR A 1 138 ? -7.090 12.276 34.174 1.00 79.25 138 TYR A C 1
ATOM 1149 O O . TYR A 1 138 ? -6.926 13.400 34.661 1.00 79.25 138 TYR A O 1
ATOM 1157 N N . VAL A 1 139 ? -7.863 11.360 34.765 1.00 81.12 139 VAL A N 1
ATOM 1158 C CA . VAL A 1 139 ? -8.583 11.633 36.015 1.00 81.12 139 VAL A CA 1
ATOM 1159 C C . VAL A 1 139 ? -7.617 11.949 37.155 1.00 81.12 139 VAL A C 1
ATOM 1161 O O . VAL A 1 139 ? -7.822 12.941 37.860 1.00 81.12 139 VAL A O 1
ATOM 1164 N N . ALA A 1 140 ? -6.524 11.198 37.312 1.00 76.56 140 ALA A N 1
ATOM 1165 C CA . ALA A 1 140 ? -5.516 11.541 38.315 1.00 76.56 140 ALA A CA 1
ATOM 1166 C C . ALA A 1 140 ? -4.850 12.886 38.063 1.00 76.56 140 ALA A C 1
ATOM 1168 O O . ALA A 1 140 ? -4.655 13.658 39.004 1.00 76.56 140 ALA A O 1
ATOM 1169 N N . HIS A 1 141 ? -4.533 13.200 36.808 1.00 80.12 141 HIS A N 1
ATOM 1170 C CA . HIS A 1 141 ? -3.981 14.501 36.462 1.00 80.12 141 HIS A CA 1
ATOM 1171 C C . HIS A 1 141 ? -4.918 15.641 36.900 1.00 80.12 141 HIS A C 1
ATOM 1173 O O . HIS A 1 141 ? -4.495 16.572 37.591 1.00 80.12 141 HIS A O 1
ATOM 1179 N N . LEU A 1 142 ? -6.216 15.535 36.600 1.00 82.19 142 LEU A N 1
ATOM 1180 C CA . LEU A 1 142 ? -7.213 16.517 37.032 1.00 82.19 142 LEU A CA 1
ATOM 1181 C C . LEU A 1 142 ? -7.356 16.590 38.559 1.00 82.19 142 LEU A C 1
ATOM 1183 O O . LEU A 1 142 ? -7.549 17.682 39.102 1.00 82.19 142 LEU A O 1
ATOM 1187 N N . GLN A 1 143 ? -7.244 15.465 39.269 1.00 83.75 143 GLN A N 1
ATOM 1188 C CA . GLN A 1 143 ? -7.276 15.433 40.735 1.00 83.75 143 GLN A CA 1
ATOM 1189 C C . GLN A 1 143 ? -6.068 16.155 41.351 1.00 83.75 143 GLN A C 1
ATOM 1191 O O . GLN A 1 143 ? -6.245 16.969 42.262 1.00 83.75 143 GLN A O 1
ATOM 1196 N N . ARG A 1 144 ? -4.854 15.962 40.810 1.00 77.94 144 ARG A N 1
ATOM 1197 C CA . ARG A 1 144 ? -3.645 16.692 41.250 1.00 77.94 144 ARG A CA 1
ATOM 1198 C C . ARG A 1 144 ? -3.792 18.200 41.048 1.00 77.94 144 ARG A C 1
ATOM 1200 O O . ARG A 1 144 ? -3.482 18.989 41.947 1.00 77.94 144 ARG A O 1
ATOM 1207 N N . LEU A 1 145 ? -4.374 18.609 39.920 1.00 82.25 145 LEU A N 1
ATOM 1208 C CA . LEU A 1 145 ? -4.686 20.012 39.634 1.00 82.25 145 LEU A CA 1
ATOM 1209 C C . LEU A 1 145 ? -5.839 20.581 40.483 1.00 82.25 1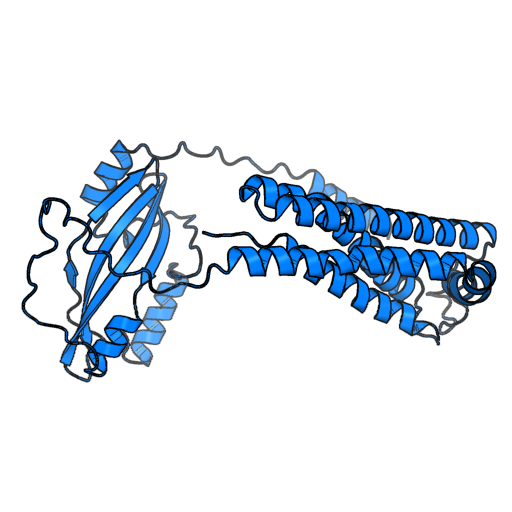45 LEU A C 1
ATOM 1211 O O . LEU A 1 145 ? -6.115 21.774 40.411 1.00 82.25 145 LEU A O 1
ATOM 1215 N N . GLY A 1 146 ? -6.524 19.764 41.293 1.00 80.25 146 GLY A N 1
ATOM 1216 C CA . GLY A 1 146 ? -7.704 20.181 42.060 1.00 80.25 146 GLY A CA 1
ATOM 1217 C C . GLY A 1 146 ? -8.951 20.433 41.202 1.00 80.25 146 GLY A C 1
ATOM 1218 O O . GLY A 1 146 ? -9.941 20.955 41.707 1.00 80.25 146 GLY A O 1
ATOM 1219 N N . ARG A 1 147 ? -8.915 20.051 39.919 1.00 84.31 147 ARG A N 1
ATOM 1220 C CA . ARG A 1 147 ? -10.023 20.182 38.959 1.00 84.31 147 ARG A CA 1
ATOM 1221 C C . ARG A 1 147 ? -11.025 19.030 39.046 1.00 84.31 147 ARG A C 1
ATOM 1223 O O . ARG A 1 147 ? -12.143 19.159 38.564 1.00 84.31 147 ARG A O 1
ATOM 1230 N N . CYS A 1 148 ? -10.651 17.926 39.691 1.00 80.44 148 CYS A N 1
ATOM 1231 C CA . CYS A 1 148 ? -11.537 16.812 40.015 1.00 80.44 148 CYS A CA 1
ATOM 1232 C C . CYS A 1 148 ? -11.438 16.498 41.517 1.00 80.44 148 CYS A C 1
ATOM 1234 O O . CYS A 1 148 ? -10.341 16.372 42.061 1.00 80.44 148 CYS A O 1
ATOM 1236 N N . ARG A 1 149 ? -12.572 16.398 42.224 1.00 76.81 149 ARG A N 1
ATOM 1237 C CA . ARG A 1 149 ? -12.572 16.128 43.672 1.00 76.81 149 ARG A CA 1
ATOM 1238 C C . ARG A 1 149 ? -12.304 14.648 43.945 1.00 76.81 149 ARG A C 1
ATOM 1240 O O . ARG A 1 149 ? -13.117 13.802 43.590 1.00 76.81 149 ARG A O 1
ATOM 1247 N N . CYS A 1 150 ? -11.236 14.349 44.682 1.00 74.81 150 CYS A N 1
ATOM 1248 C CA . CYS A 1 150 ? -10.975 13.022 45.239 1.00 74.81 150 CYS A CA 1
ATOM 1249 C C . CYS A 1 150 ? -11.171 13.047 46.765 1.00 74.81 150 CYS A C 1
ATOM 1251 O O . CYS A 1 150 ? -10.529 13.824 47.470 1.00 74.81 150 CYS A O 1
ATOM 1253 N N . SER A 1 151 ? -12.090 12.232 47.294 1.00 68.56 151 SER A N 1
ATOM 1254 C CA . SER A 1 151 ? -12.375 12.167 48.738 1.00 68.56 151 SER A CA 1
ATOM 1255 C C . SER A 1 151 ? -11.607 11.033 49.413 1.00 68.56 151 SER A C 1
ATOM 1257 O O . SER A 1 151 ? -11.619 9.897 48.934 1.00 68.56 151 SER A O 1
ATOM 1259 N N . ARG A 1 152 ? -11.030 11.299 50.595 1.00 65.94 152 ARG A N 1
ATOM 1260 C CA . ARG A 1 152 ? -10.405 10.265 51.442 1.00 65.94 152 ARG A CA 1
ATOM 1261 C C . ARG A 1 152 ? -11.392 9.170 51.849 1.00 65.94 152 ARG A C 1
ATOM 1263 O O . ARG A 1 152 ? -11.034 7.993 51.829 1.00 65.94 152 ARG A O 1
ATOM 1270 N N . LYS A 1 153 ? -12.647 9.526 52.147 1.00 60.56 153 LYS A N 1
ATOM 1271 C CA . LYS A 1 153 ? -13.696 8.542 52.449 1.00 60.56 153 LYS A CA 1
ATOM 1272 C C . LYS A 1 153 ? -14.118 7.845 51.157 1.00 60.56 153 LYS A C 1
ATOM 1274 O O . LYS A 1 153 ? -14.791 8.439 50.317 1.00 60.56 153 LYS A O 1
ATOM 1279 N N . MET A 1 154 ? -13.730 6.579 51.016 1.00 54.47 154 MET A N 1
ATOM 1280 C CA . MET A 1 154 ? -14.251 5.702 49.973 1.00 54.47 154 MET A CA 1
ATOM 1281 C C . MET A 1 154 ? -15.721 5.431 50.304 1.00 54.47 154 MET A C 1
ATOM 1283 O O . MET A 1 154 ? -16.027 4.702 51.245 1.00 54.47 154 MET A O 1
ATOM 1287 N N . ARG A 1 155 ? -16.661 6.069 49.596 1.00 49.50 155 ARG A N 1
ATOM 1288 C CA . ARG A 1 155 ? -18.053 5.609 49.652 1.00 49.50 155 ARG A CA 1
ATOM 1289 C C . ARG A 1 155 ? -18.068 4.256 48.949 1.00 49.50 155 ARG A C 1
ATOM 1291 O O . ARG A 1 155 ? -17.788 4.198 47.760 1.00 49.50 155 ARG A O 1
ATOM 1298 N N . SER A 1 156 ? -18.381 3.190 49.676 1.00 43.97 156 SER A N 1
ATOM 1299 C CA . SER A 1 156 ? -18.437 1.796 49.206 1.00 43.97 156 SER A CA 1
ATOM 1300 C C . SER A 1 156 ? -19.533 1.514 48.164 1.00 43.97 156 SER A C 1
ATOM 1302 O O . SER A 1 156 ? -20.034 0.401 48.068 1.00 43.97 156 SER A O 1
ATOM 1304 N N . ARG A 1 157 ? -19.953 2.502 47.372 1.00 43.00 157 ARG A N 1
ATOM 1305 C CA . ARG A 1 157 ? -21.038 2.347 46.403 1.00 43.00 157 ARG A CA 1
ATOM 1306 C C . ARG A 1 157 ? -20.492 2.220 44.986 1.00 43.00 157 ARG A C 1
ATOM 1308 O O . ARG A 1 157 ? -20.701 3.102 44.167 1.00 43.00 157 ARG A O 1
ATOM 1315 N N . PHE A 1 158 ? -19.918 1.063 44.680 1.00 42.16 158 PHE A N 1
ATOM 1316 C CA . PHE A 1 158 ? -20.566 0.305 43.615 1.00 42.16 158 PHE A CA 1
ATOM 1317 C C . PHE A 1 158 ? -21.662 -0.494 44.316 1.00 42.16 158 PHE A C 1
ATOM 1319 O O . PHE A 1 158 ? -21.339 -1.311 45.177 1.00 42.16 158 PHE A O 1
ATOM 1326 N N . PRO A 1 159 ? -22.951 -0.188 44.099 1.00 38.31 159 PRO A N 1
ATOM 1327 C CA . PRO A 1 159 ? -24.011 -0.901 44.789 1.00 38.31 159 PRO A CA 1
ATOM 1328 C C . PRO A 1 159 ? -23.870 -2.391 44.472 1.00 38.31 159 PRO A C 1
ATOM 1330 O O . PRO A 1 159 ? -23.938 -2.786 43.308 1.00 38.31 159 PRO A O 1
ATOM 1333 N N . GLY A 1 160 ? -23.668 -3.218 45.503 1.00 41.34 160 GLY A N 1
ATOM 1334 C CA . GLY A 1 160 ? -23.922 -4.649 45.387 1.00 41.34 160 GLY A CA 1
ATOM 1335 C C . GLY A 1 160 ? -25.327 -4.801 44.822 1.00 41.34 160 GLY A C 1
ATOM 1336 O O . GLY A 1 160 ? -26.257 -4.281 45.430 1.00 41.34 160 GLY A O 1
ATOM 1337 N N . ARG A 1 161 ? -25.431 -5.370 43.609 1.00 42.44 161 ARG A N 1
ATOM 1338 C CA . ARG A 1 161 ? -26.655 -5.450 42.788 1.00 42.44 161 ARG A CA 1
ATOM 1339 C C . ARG A 1 161 ? -27.648 -4.322 43.100 1.00 42.44 161 ARG A C 1
ATOM 1341 O O . ARG A 1 161 ? -28.636 -4.536 43.800 1.00 42.44 161 ARG A O 1
ATOM 1348 N N . SER A 1 162 ? -27.428 -3.125 42.558 1.00 33.59 162 SER A N 1
ATOM 1349 C CA . SER A 1 162 ? -28.568 -2.218 42.419 1.00 33.59 162 SER A CA 1
ATOM 1350 C C . SER A 1 162 ? -29.648 -2.933 41.590 1.00 33.59 162 SER A C 1
ATOM 1352 O O . SER A 1 162 ? -29.317 -3.578 40.586 1.00 33.59 162 SER A O 1
ATOM 1354 N N . PRO A 1 163 ? -30.942 -2.840 41.954 1.00 40.59 163 PRO A N 1
ATOM 1355 C CA . PRO A 1 163 ? -31.987 -3.023 40.959 1.00 40.59 163 PRO A CA 1
ATOM 1356 C C . PRO A 1 163 ? -31.616 -2.090 39.812 1.00 40.59 163 PRO A C 1
ATOM 1358 O O . PRO A 1 163 ? -31.306 -0.924 40.081 1.00 40.59 163 PRO A O 1
ATOM 1361 N N . ARG A 1 164 ? -31.549 -2.618 38.579 1.00 38.22 164 ARG A N 1
ATOM 1362 C CA . ARG A 1 164 ? -31.203 -1.831 37.386 1.00 38.22 164 ARG A CA 1
ATOM 1363 C C . ARG A 1 164 ? -31.892 -0.473 37.521 1.00 38.22 164 ARG A C 1
ATOM 1365 O O . ARG A 1 164 ? -33.125 -0.470 37.608 1.00 38.22 164 ARG A O 1
ATOM 1372 N N . PRO A 1 165 ? -31.163 0.655 37.594 1.00 35.97 165 PRO A N 1
ATOM 1373 C CA . PRO A 1 165 ? -31.840 1.930 37.503 1.00 35.97 165 PRO A CA 1
ATOM 1374 C C . PRO A 1 165 ? -32.613 1.868 36.188 1.00 35.97 165 PRO A C 1
ATOM 1376 O O . PRO A 1 165 ? -32.037 1.524 35.151 1.00 35.97 165 PRO A O 1
ATOM 1379 N N . ARG A 1 166 ? -33.936 2.091 36.231 1.00 43.00 166 ARG A N 1
ATOM 1380 C CA . ARG A 1 166 ? -34.671 2.405 35.004 1.00 43.00 166 ARG A CA 1
ATOM 1381 C C . ARG A 1 166 ? -33.864 3.517 34.369 1.00 43.00 166 ARG A C 1
ATOM 1383 O O . ARG A 1 166 ? -33.682 4.545 35.013 1.00 43.00 166 ARG A O 1
ATOM 1390 N N . SER A 1 167 ? -33.304 3.224 33.199 1.00 42.06 167 SER A N 1
ATOM 1391 C CA . SER A 1 167 ? -32.515 4.138 32.391 1.00 42.06 167 SER A CA 1
ATOM 1392 C C . SER A 1 167 ? -33.227 5.489 32.363 1.00 42.06 167 SER A C 1
ATOM 1394 O O . SER A 1 167 ? -34.175 5.688 31.608 1.00 42.06 167 SER A O 1
ATOM 1396 N N . ALA A 1 168 ? -32.817 6.402 33.242 1.00 41.38 168 ALA A N 1
ATOM 1397 C CA . ALA A 1 168 ? -32.953 7.809 32.966 1.00 41.38 168 ALA A CA 1
ATOM 1398 C C . ALA A 1 168 ? -31.912 8.001 31.880 1.00 41.38 168 ALA A C 1
ATOM 1400 O O . ALA A 1 168 ? -30.716 7.989 32.171 1.00 41.38 168 ALA A O 1
ATOM 1401 N N . ALA A 1 169 ? -32.381 7.980 30.634 1.00 41.06 169 ALA A N 1
ATOM 1402 C CA . ALA A 1 169 ? -31.558 8.154 29.463 1.00 41.06 169 ALA A CA 1
ATOM 1403 C C . ALA A 1 169 ? -30.723 9.418 29.675 1.00 41.06 169 ALA A C 1
ATOM 1405 O O . ALA A 1 169 ? -31.209 10.538 29.527 1.00 41.06 169 ALA A O 1
ATOM 1406 N N . ILE A 1 170 ? -29.462 9.225 30.057 1.00 43.34 170 ILE A N 1
ATOM 1407 C CA . ILE A 1 170 ? -28.404 10.149 29.698 1.00 43.34 170 ILE A CA 1
ATOM 1408 C C . ILE A 1 170 ? -28.510 10.148 28.179 1.00 43.34 170 ILE A C 1
ATOM 1410 O O . ILE A 1 170 ? -28.214 9.133 27.544 1.00 43.34 170 ILE A O 1
ATOM 1414 N N . GLY A 1 171 ? -29.121 11.201 27.626 1.00 39.38 171 GLY A N 1
ATOM 1415 C CA . GLY A 1 171 ? -29.255 11.346 26.185 1.00 39.38 171 GLY A CA 1
ATOM 1416 C C . GLY A 1 171 ? -27.876 11.094 25.589 1.00 39.38 171 GLY A C 1
ATOM 1417 O O . GLY A 1 171 ? -26.902 11.562 26.183 1.00 39.38 171 GLY A O 1
ATOM 1418 N N . PRO A 1 172 ? -27.763 10.298 24.514 1.00 43.19 172 PRO A N 1
ATOM 1419 C CA . PRO A 1 172 ? -26.462 9.987 23.964 1.00 43.19 172 PRO A CA 1
ATOM 1420 C C . PRO A 1 172 ? -25.808 11.329 23.66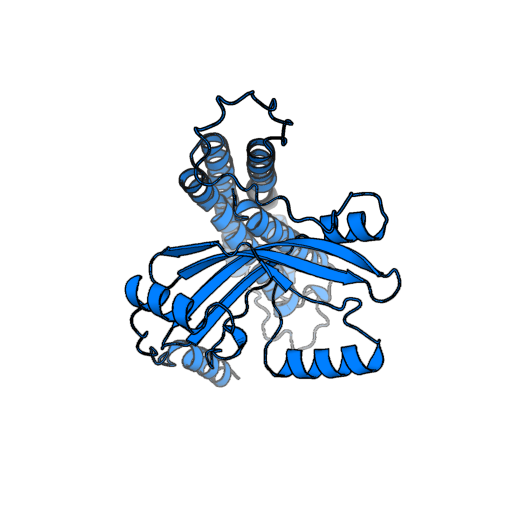1 1.00 43.19 172 PRO A C 1
ATOM 1422 O O . PRO A 1 172 ? -26.291 12.072 22.801 1.00 43.19 172 PRO A O 1
ATOM 1425 N N . GLU A 1 173 ? -24.732 11.667 24.374 1.00 45.03 173 GLU A N 1
ATOM 1426 C CA . GLU A 1 173 ? -23.753 12.544 23.763 1.00 45.03 173 GLU A CA 1
ATOM 1427 C C . GLU A 1 173 ? -23.476 11.883 22.422 1.00 45.03 173 GLU A C 1
ATOM 1429 O O . GLU A 1 173 ? -23.128 10.699 22.379 1.00 45.03 173 GLU A O 1
ATOM 1434 N N . ARG A 1 174 ? -23.822 12.574 21.331 1.00 47.53 174 ARG A N 1
ATOM 1435 C CA . ARG A 1 174 ? -23.635 12.070 19.974 1.00 47.53 174 ARG A CA 1
ATOM 1436 C C . ARG A 1 174 ? -22.136 11.908 19.779 1.00 47.53 174 ARG A C 1
ATOM 1438 O O . ARG A 1 174 ? -21.483 12.789 19.232 1.00 47.53 174 ARG A O 1
ATOM 1445 N N . MET A 1 175 ? -21.593 10.786 20.229 1.00 46.25 175 MET A N 1
ATOM 1446 C CA . MET A 1 175 ? -20.355 10.256 19.709 1.00 46.25 175 MET A CA 1
ATOM 1447 C C . MET A 1 175 ? -20.645 10.108 18.219 1.00 46.25 175 MET A C 1
ATOM 1449 O O . MET A 1 175 ? -21.533 9.345 17.837 1.00 46.25 175 MET A O 1
ATOM 1453 N N . LEU A 1 176 ? -20.045 10.982 17.406 1.00 51.41 176 LEU A N 1
ATOM 1454 C CA . LEU A 1 176 ? -20.233 10.981 15.960 1.00 51.41 176 LEU A CA 1
ATOM 1455 C C . LEU A 1 176 ? -20.042 9.542 15.481 1.00 51.41 176 LEU A C 1
ATOM 1457 O O . LEU A 1 176 ? -18.989 8.954 15.721 1.00 51.41 176 LEU A O 1
ATOM 1461 N N . ASP A 1 177 ? -21.064 8.965 14.850 1.00 66.19 177 ASP A N 1
ATOM 1462 C CA . ASP A 1 177 ? -20.921 7.674 14.189 1.00 66.19 177 ASP A CA 1
ATOM 1463 C C . ASP A 1 177 ? -19.988 7.868 12.988 1.00 66.19 177 ASP A C 1
ATOM 1465 O O . ASP A 1 177 ? -20.401 8.201 11.876 1.00 66.19 177 ASP A O 1
ATOM 1469 N N . VAL A 1 178 ? -18.688 7.731 13.247 1.00 76.25 178 VAL A N 1
ATOM 1470 C CA . VAL A 1 178 ? -17.626 7.899 12.253 1.00 76.25 178 VAL A CA 1
ATOM 1471 C C . VAL A 1 178 ? -17.509 6.691 11.325 1.00 76.25 178 VAL A C 1
ATOM 1473 O O . VAL A 1 178 ? -16.755 6.754 10.355 1.00 76.25 178 VAL A O 1
ATOM 1476 N N . ARG A 1 179 ? -18.281 5.614 11.545 1.00 80.81 179 ARG A N 1
ATOM 1477 C CA . ARG A 1 179 ? -18.213 4.399 10.719 1.00 80.81 179 ARG A CA 1
ATOM 1478 C C . ARG A 1 179 ? -18.553 4.702 9.266 1.00 80.81 179 ARG A C 1
ATOM 1480 O O . ARG A 1 179 ? -17.811 4.324 8.367 1.00 80.81 179 ARG A O 1
ATOM 1487 N N . GLN A 1 180 ? -19.647 5.424 9.026 1.00 86.50 180 GLN A N 1
ATOM 1488 C CA . GLN A 1 180 ? -20.063 5.778 7.666 1.00 86.50 180 GLN A CA 1
ATOM 1489 C C . GLN A 1 180 ? -19.033 6.684 6.961 1.00 86.50 180 GLN A C 1
ATOM 1491 O O . GLN A 1 180 ? -18.612 6.328 5.859 1.00 86.50 180 GLN A O 1
ATOM 1496 N N . PRO A 1 181 ? -18.544 7.782 7.573 1.00 87.50 181 PRO A N 1
ATOM 1497 C CA . PRO A 1 181 ? -17.433 8.560 7.022 1.00 87.50 181 PRO A CA 1
ATOM 1498 C C . PRO A 1 181 ? -16.173 7.738 6.695 1.00 87.50 181 PRO A C 1
ATOM 1500 O O . PRO A 1 181 ? -15.595 7.925 5.626 1.00 87.50 181 PRO A O 1
ATOM 1503 N N . ILE A 1 182 ? -15.766 6.802 7.561 1.00 90.38 182 ILE A N 1
ATOM 1504 C CA . ILE A 1 182 ? -14.597 5.930 7.331 1.00 90.38 182 ILE A CA 1
ATOM 1505 C C . ILE A 1 182 ? -14.828 4.989 6.141 1.00 90.38 182 ILE A C 1
ATOM 1507 O O . ILE A 1 182 ? -13.941 4.774 5.320 1.00 90.38 182 ILE A O 1
ATOM 1511 N N . ARG A 1 183 ? -16.029 4.429 5.997 1.00 93.25 183 ARG A N 1
ATOM 1512 C CA . ARG A 1 183 ? -16.343 3.559 4.855 1.00 93.25 183 ARG A CA 1
ATOM 1513 C C . ARG A 1 183 ? -16.384 4.326 3.537 1.00 93.25 183 ARG A C 1
ATOM 1515 O O . ARG A 1 183 ? -15.895 3.829 2.523 1.00 93.25 183 ARG A O 1
ATOM 1522 N N . TRP A 1 184 ? -16.902 5.552 3.553 1.00 94.31 184 TRP A N 1
ATOM 1523 C CA . TRP A 1 184 ? -16.856 6.440 2.393 1.00 94.31 184 TRP A CA 1
ATOM 1524 C C . TRP A 1 184 ? -15.431 6.853 2.030 1.00 94.31 184 TRP A C 1
ATOM 1526 O O . TRP A 1 184 ? -15.103 6.865 0.846 1.00 94.31 184 TRP A O 1
ATOM 1536 N N . SER A 1 185 ? -14.557 7.123 3.005 1.00 94.62 185 SER A N 1
ATOM 1537 C CA . SER A 1 185 ? -13.153 7.435 2.706 1.00 94.62 185 SER A CA 1
ATOM 1538 C C . SER A 1 185 ? -12.445 6.260 2.025 1.00 94.62 185 SER A C 1
ATOM 1540 O O . SER A 1 185 ? -11.708 6.468 1.062 1.00 94.62 185 SER A O 1
ATOM 1542 N N . LYS A 1 186 ? -12.748 5.020 2.434 1.00 95.50 186 LYS A N 1
ATOM 1543 C CA . LYS A 1 186 ? -12.275 3.802 1.758 1.00 95.50 186 LYS A CA 1
ATOM 1544 C C . LYS A 1 186 ? -12.808 3.666 0.328 1.00 95.50 186 LYS A C 1
ATOM 1546 O O . LYS A 1 186 ? -12.068 3.245 -0.555 1.00 95.50 186 LYS A O 1
ATOM 1551 N N . ALA A 1 187 ? -14.062 4.045 0.077 1.00 95.69 187 ALA A N 1
ATOM 1552 C CA . ALA A 1 187 ? -14.621 4.058 -1.277 1.00 95.69 187 ALA A CA 1
ATOM 1553 C C . ALA A 1 187 ? -13.924 5.099 -2.170 1.00 95.69 187 ALA A C 1
ATOM 1555 O O . ALA A 1 187 ? -13.592 4.808 -3.316 1.00 95.69 187 ALA A O 1
ATOM 1556 N N . VAL A 1 188 ? -13.662 6.292 -1.627 1.00 96.94 188 VAL A N 1
ATOM 1557 C CA . VAL A 1 188 ? -12.963 7.369 -2.342 1.00 96.94 188 VAL A CA 1
ATOM 1558 C C . VAL A 1 188 ? -11.521 6.977 -2.641 1.00 96.94 188 VAL A C 1
ATOM 1560 O O . VAL A 1 188 ? -11.081 7.120 -3.776 1.00 96.94 188 VAL A O 1
ATOM 1563 N N . ILE A 1 189 ? -10.780 6.439 -1.668 1.00 96.56 189 ILE A N 1
ATOM 1564 C CA . ILE A 1 189 ? -9.382 6.057 -1.903 1.00 96.56 189 ILE A CA 1
ATOM 1565 C C . ILE A 1 189 ? -9.260 4.853 -2.848 1.00 96.56 189 ILE A C 1
ATOM 1567 O O . ILE A 1 189 ? -8.305 4.787 -3.615 1.00 96.56 189 ILE A O 1
ATOM 1571 N N . ALA A 1 190 ? -10.255 3.958 -2.882 1.00 97.38 190 ALA A N 1
ATOM 1572 C CA . ALA A 1 190 ? -10.316 2.859 -3.847 1.00 97.38 190 ALA A CA 1
ATOM 1573 C C . ALA A 1 190 ? -10.439 3.334 -5.308 1.00 97.38 190 ALA A C 1
ATOM 1575 O O . ALA A 1 190 ? -10.082 2.585 -6.218 1.00 97.38 190 ALA A O 1
ATOM 1576 N N . LEU A 1 191 ? -10.873 4.579 -5.555 1.00 97.81 191 LEU A N 1
ATOM 1577 C CA . LEU A 1 191 ? -10.824 5.170 -6.897 1.00 97.81 191 LEU A CA 1
ATOM 1578 C C . LEU A 1 191 ? -9.386 5.349 -7.394 1.00 97.81 191 LEU A C 1
ATOM 1580 O O . LEU A 1 191 ? -9.179 5.400 -8.600 1.00 97.81 191 LEU A O 1
ATOM 1584 N N . MET A 1 192 ? -8.394 5.420 -6.500 1.00 96.81 192 MET A N 1
ATOM 1585 C CA . MET A 1 192 ? -6.996 5.643 -6.866 1.00 96.81 192 MET A CA 1
ATOM 1586 C C . MET A 1 192 ? -6.455 4.553 -7.811 1.00 96.81 192 MET A C 1
ATOM 1588 O O . MET A 1 192 ? -6.086 4.900 -8.933 1.00 96.81 192 MET A O 1
ATOM 1592 N N . PRO A 1 193 ? -6.442 3.248 -7.453 1.00 97.69 193 PRO A N 1
ATOM 1593 C CA . PRO A 1 193 ? -6.036 2.200 -8.394 1.00 97.69 193 PRO A CA 1
ATOM 1594 C C . PRO A 1 193 ? -6.938 2.132 -9.635 1.00 97.69 193 PRO A C 1
ATOM 1596 O O . PRO A 1 193 ? -6.436 1.910 -10.734 1.00 97.69 193 PRO A O 1
ATOM 1599 N N . ALA A 1 194 ? -8.251 2.357 -9.489 1.00 98.25 194 ALA A N 1
ATOM 1600 C CA . ALA A 1 194 ? -9.203 2.272 -10.599 1.00 98.25 194 ALA A CA 1
ATOM 1601 C C . ALA A 1 194 ? -8.917 3.317 -11.690 1.00 98.25 194 ALA A C 1
ATOM 1603 O O . ALA A 1 194 ? -8.777 2.980 -12.868 1.00 98.25 194 ALA A O 1
ATOM 1604 N N . LEU A 1 195 ? -8.797 4.585 -11.292 1.00 98.25 195 LEU A N 1
ATOM 1605 C CA . LEU A 1 195 ? -8.537 5.700 -12.195 1.00 98.25 195 LEU A CA 1
ATOM 1606 C C . LEU A 1 195 ? -7.115 5.647 -12.746 1.00 98.25 195 LEU A C 1
ATOM 1608 O O . LEU A 1 195 ? -6.939 5.820 -13.949 1.00 98.25 195 LEU A O 1
ATOM 1612 N N . LEU A 1 196 ? -6.119 5.351 -11.904 1.00 96.25 196 LEU A N 1
ATOM 1613 C CA . LEU A 1 196 ? -4.730 5.268 -12.349 1.00 96.25 196 LEU A CA 1
ATOM 1614 C C . LEU A 1 196 ? -4.549 4.163 -13.396 1.00 96.25 196 LEU A C 1
ATOM 1616 O O . LEU A 1 196 ? -3.994 4.432 -14.455 1.00 96.25 196 LEU A O 1
ATOM 1620 N N . GLY A 1 197 ? -5.084 2.959 -13.155 1.00 97.25 197 GLY A N 1
ATOM 1621 C CA . GLY A 1 197 ? -5.051 1.874 -14.140 1.00 97.25 197 GLY A CA 1
ATOM 1622 C C . GLY A 1 197 ? -5.798 2.226 -15.431 1.00 97.25 197 GLY A C 1
ATOM 1623 O O . GLY A 1 197 ? -5.297 1.969 -16.522 1.00 97.25 197 GLY A O 1
ATOM 1624 N N . THR A 1 198 ? -6.967 2.871 -15.324 1.00 98.44 198 THR A N 1
ATOM 1625 C CA . THR A 1 198 ? -7.778 3.263 -16.493 1.00 98.44 198 THR A CA 1
ATOM 1626 C C . THR A 1 198 ? -7.051 4.286 -17.366 1.00 98.44 198 THR A C 1
ATOM 1628 O O . THR A 1 198 ? -6.969 4.117 -18.582 1.00 98.44 198 THR A O 1
ATOM 1631 N N . PHE A 1 199 ? -6.524 5.351 -16.761 1.00 97.69 199 PHE A N 1
ATOM 1632 C CA . PHE A 1 199 ? -5.856 6.416 -17.503 1.00 97.69 199 PHE A CA 1
ATOM 1633 C C . PHE A 1 199 ? -4.483 5.992 -18.012 1.00 97.69 199 PHE A C 1
ATOM 1635 O O . PHE A 1 199 ? -4.137 6.352 -19.133 1.00 97.69 199 PHE A O 1
ATOM 1642 N N . ALA A 1 200 ? -3.732 5.191 -17.251 1.00 95.69 200 ALA A N 1
ATOM 1643 C CA . ALA A 1 200 ? -2.472 4.626 -17.725 1.00 95.69 200 ALA A CA 1
ATOM 1644 C C . ALA A 1 200 ? -2.696 3.762 -18.975 1.00 95.69 200 ALA A C 1
ATOM 1646 O O . ALA A 1 200 ? -2.070 4.014 -20.004 1.00 95.69 200 ALA A O 1
ATOM 1647 N N . LEU A 1 201 ? -3.689 2.863 -18.939 1.00 97.38 201 LEU A N 1
ATOM 1648 C CA . LEU A 1 201 ? -4.060 2.059 -20.101 1.00 97.38 201 LEU A CA 1
ATOM 1649 C C . LEU A 1 201 ? -4.479 2.936 -21.286 1.00 97.38 201 LEU A C 1
ATOM 1651 O O . LEU A 1 201 ? -4.016 2.717 -22.401 1.00 97.38 201 LEU A O 1
ATOM 1655 N N . PHE A 1 202 ? -5.345 3.930 -21.065 1.00 97.75 202 PHE A N 1
ATOM 1656 C CA . PHE A 1 202 ? -5.816 4.809 -22.136 1.00 97.75 202 PHE A CA 1
ATOM 1657 C C . PHE A 1 202 ? -4.668 5.587 -22.792 1.00 97.75 202 PHE A C 1
ATOM 1659 O O . PHE A 1 202 ? -4.580 5.634 -24.020 1.00 97.75 202 PHE A O 1
ATOM 1666 N N . ASN A 1 203 ? -3.762 6.145 -21.990 1.00 94.62 203 ASN A N 1
ATOM 1667 C CA . ASN A 1 203 ? -2.586 6.858 -22.484 1.00 94.62 203 ASN A CA 1
ATOM 1668 C C . ASN A 1 203 ? -1.665 5.918 -23.275 1.00 94.62 203 ASN A C 1
ATOM 1670 O O . ASN A 1 203 ? -1.220 6.272 -24.365 1.00 94.62 203 ASN A O 1
ATOM 1674 N N . ASN A 1 204 ? -1.451 4.697 -22.775 1.00 94.94 204 ASN A N 1
ATOM 1675 C CA . ASN A 1 204 ? -0.595 3.709 -23.425 1.00 94.94 204 ASN A CA 1
ATOM 1676 C C . ASN A 1 204 ? -1.187 3.145 -24.727 1.00 94.94 204 ASN A C 1
ATOM 1678 O O . ASN A 1 204 ? -0.465 2.882 -25.686 1.00 94.94 204 ASN A O 1
ATOM 1682 N N . VAL A 1 205 ? -2.512 2.994 -24.808 1.00 96.25 205 VAL A N 1
ATOM 1683 C CA . VAL A 1 205 ? -3.187 2.660 -26.072 1.00 96.25 205 VAL A CA 1
ATOM 1684 C C . VAL A 1 205 ? -3.063 3.816 -27.070 1.00 96.25 205 VAL A C 1
ATOM 1686 O O . VAL A 1 205 ? -2.831 3.577 -28.254 1.00 96.25 205 VAL A O 1
ATOM 1689 N N . SER A 1 206 ? -3.215 5.058 -26.601 1.00 95.44 206 SER A N 1
ATOM 1690 C CA . SER A 1 206 ? -3.292 6.245 -27.462 1.00 95.44 206 SER A CA 1
ATOM 1691 C C . SER A 1 206 ? -1.976 6.575 -28.172 1.00 95.44 206 SER A C 1
ATOM 1693 O O . SER A 1 206 ? -2.013 7.009 -29.321 1.00 95.44 206 SER A O 1
ATOM 1695 N N . ASP A 1 207 ? -0.826 6.347 -27.531 1.00 94.06 207 ASP A N 1
ATOM 1696 C CA . ASP A 1 207 ? 0.497 6.529 -28.148 1.00 94.06 207 ASP A CA 1
ATOM 1697 C C . ASP A 1 207 ? 1.349 5.255 -28.081 1.00 94.06 207 ASP A C 1
ATOM 1699 O O . ASP A 1 207 ? 2.450 5.222 -27.519 1.00 94.06 207 ASP A O 1
ATOM 1703 N N . TYR A 1 208 ? 0.834 4.174 -28.670 1.00 95.88 208 TYR A N 1
ATOM 1704 C CA . TYR A 1 208 ? 1.517 2.887 -28.613 1.00 95.88 208 TYR A CA 1
ATOM 1705 C C . TYR A 1 208 ? 2.895 2.925 -29.297 1.00 95.88 208 TYR A C 1
ATOM 1707 O O . TYR A 1 208 ? 3.918 2.544 -28.723 1.00 95.88 208 TYR A O 1
ATOM 1715 N N . THR A 1 209 ? 2.940 3.400 -30.544 1.00 95.31 209 THR A N 1
ATOM 1716 C CA . THR A 1 209 ? 4.170 3.413 -31.348 1.00 95.31 209 THR A CA 1
ATOM 1717 C C . THR A 1 209 ? 5.193 4.411 -30.812 1.00 95.31 209 THR A C 1
AT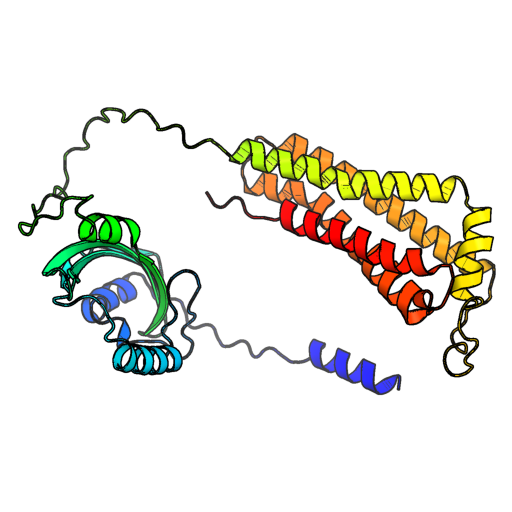OM 1719 O O . THR A 1 209 ? 6.387 4.093 -30.787 1.00 95.31 209 THR A O 1
ATOM 1722 N N . GLY A 1 210 ? 4.754 5.596 -30.370 1.00 95.81 210 GLY A N 1
ATOM 1723 C CA . GLY A 1 210 ? 5.637 6.595 -29.777 1.00 95.81 210 GLY A CA 1
ATOM 1724 C C . GLY A 1 210 ? 6.253 6.095 -28.478 1.00 95.81 210 GLY A C 1
ATOM 1725 O O . GLY A 1 210 ? 7.471 6.184 -28.320 1.00 95.81 210 GLY A O 1
ATOM 1726 N N . THR A 1 211 ? 5.470 5.457 -27.605 1.00 95.50 211 THR A N 1
ATOM 1727 C CA . THR A 1 211 ? 5.984 4.890 -26.349 1.00 95.50 211 THR A CA 1
ATOM 1728 C C . THR A 1 211 ? 6.994 3.768 -26.595 1.00 95.50 211 THR A C 1
ATOM 1730 O O . THR A 1 211 ? 8.074 3.765 -25.999 1.00 95.50 211 THR A O 1
ATOM 1733 N N . VAL A 1 212 ? 6.721 2.842 -27.522 1.00 96.69 212 VAL A N 1
ATOM 1734 C CA . VAL A 1 212 ? 7.677 1.768 -27.852 1.00 96.69 212 VAL A CA 1
ATOM 1735 C C . VAL A 1 212 ? 9.010 2.341 -28.345 1.00 96.69 212 VAL A C 1
ATOM 1737 O O . VAL A 1 212 ? 10.073 1.944 -27.861 1.00 96.69 212 VAL A O 1
ATOM 1740 N N . ARG A 1 213 ? 8.966 3.295 -29.282 1.00 96.12 213 ARG A N 1
ATOM 1741 C CA . ARG A 1 213 ? 10.166 3.855 -29.917 1.00 96.12 213 ARG A CA 1
ATOM 1742 C C . ARG A 1 213 ? 10.940 4.810 -29.009 1.00 96.12 213 ARG A C 1
ATOM 1744 O O . ARG A 1 213 ? 12.166 4.782 -29.010 1.00 96.12 213 ARG A O 1
ATOM 1751 N N . ASN A 1 214 ? 10.244 5.676 -28.280 1.00 95.25 214 ASN A N 1
ATOM 1752 C CA . ASN A 1 214 ? 10.860 6.798 -27.567 1.00 95.25 214 ASN A CA 1
ATOM 1753 C C . ASN A 1 214 ? 11.104 6.506 -26.081 1.00 95.25 214 ASN A C 1
ATOM 1755 O O . ASN A 1 214 ? 11.886 7.215 -25.452 1.00 95.25 214 ASN A O 1
ATOM 1759 N N . VAL A 1 215 ? 10.461 5.475 -25.522 1.00 94.75 215 VAL A N 1
ATOM 1760 C CA . VAL A 1 215 ? 10.595 5.104 -24.106 1.00 94.75 215 VAL A CA 1
ATOM 1761 C C . VAL A 1 215 ? 11.185 3.704 -23.973 1.00 94.75 215 VAL A C 1
ATOM 1763 O O . VAL A 1 215 ? 12.288 3.555 -23.453 1.00 94.75 215 VAL A O 1
ATOM 1766 N N . LEU A 1 216 ? 10.506 2.669 -24.479 1.00 95.94 216 LEU A N 1
ATOM 1767 C CA . LEU A 1 216 ? 10.924 1.282 -24.227 1.00 95.94 216 LEU A CA 1
ATOM 1768 C C . LEU A 1 216 ? 12.254 0.942 -24.899 1.00 95.94 216 LEU A C 1
ATOM 1770 O O . LEU A 1 216 ? 13.121 0.349 -24.258 1.00 95.94 216 LEU A O 1
ATOM 1774 N N . GLN A 1 217 ? 12.434 1.330 -26.162 1.00 96.62 217 GLN A N 1
ATOM 1775 C CA . GLN A 1 217 ? 13.679 1.075 -26.879 1.00 96.62 217 GLN A CA 1
ATOM 1776 C C . GLN A 1 217 ? 14.889 1.735 -26.182 1.00 96.62 217 GLN A C 1
ATOM 1778 O O . GLN A 1 217 ? 15.827 1.002 -25.868 1.00 96.62 217 GLN A O 1
ATOM 1783 N N . PRO A 1 218 ? 14.903 3.050 -25.874 1.00 96.50 218 PRO A N 1
ATOM 1784 C CA . PRO A 1 218 ? 16.036 3.675 -25.188 1.00 96.50 218 PRO A CA 1
ATOM 1785 C C . PRO A 1 218 ? 16.341 3.077 -23.812 1.00 96.50 218 PRO A C 1
ATOM 1787 O O . PRO A 1 218 ? 17.515 2.981 -23.452 1.00 96.50 218 PRO A O 1
ATOM 1790 N N . ILE A 1 219 ? 15.313 2.651 -23.067 1.00 96.62 219 ILE A N 1
ATOM 1791 C CA . ILE A 1 219 ? 15.465 2.011 -21.751 1.00 96.62 219 ILE A CA 1
ATOM 1792 C C . ILE A 1 219 ? 16.102 0.631 -21.893 1.00 96.62 219 ILE A C 1
ATOM 1794 O O . ILE A 1 219 ? 17.156 0.380 -21.312 1.00 96.62 219 ILE A O 1
ATOM 1798 N N . LEU A 1 220 ? 15.492 -0.267 -22.674 1.00 97.19 220 LEU A N 1
ATOM 1799 C CA . LEU A 1 220 ? 15.963 -1.649 -22.775 1.00 97.19 220 LEU A CA 1
ATOM 1800 C C . LEU A 1 220 ? 17.319 -1.739 -23.478 1.00 97.19 220 LEU A C 1
ATOM 1802 O O . LEU A 1 220 ? 18.155 -2.547 -23.081 1.00 97.19 220 LEU A O 1
ATOM 1806 N N . CYS A 1 221 ? 17.580 -0.868 -24.455 1.00 97.50 221 CYS A N 1
ATOM 1807 C CA . CYS A 1 221 ? 18.898 -0.738 -25.073 1.00 97.50 221 CYS A CA 1
ATOM 1808 C C . CYS A 1 221 ? 19.919 0.040 -24.233 1.00 97.50 221 CYS A C 1
ATOM 1810 O O . CYS A 1 221 ? 21.067 0.148 -24.654 1.00 97.50 221 CYS A O 1
ATOM 1812 N N . MET A 1 222 ? 19.524 0.601 -23.085 1.00 97.06 222 MET A N 1
ATOM 1813 C CA . MET A 1 222 ? 20.388 1.394 -22.201 1.00 97.06 222 MET A CA 1
ATOM 1814 C C . MET A 1 222 ? 21.087 2.582 -22.901 1.00 97.06 222 MET A C 1
ATOM 1816 O O . MET A 1 222 ? 22.200 2.961 -22.537 1.00 97.06 222 MET A O 1
ATOM 1820 N N . GLN A 1 223 ? 20.425 3.213 -23.881 1.00 94.94 223 GLN A N 1
ATOM 1821 C CA . GLN A 1 223 ? 21.015 4.241 -24.762 1.00 94.94 223 GLN A CA 1
ATOM 1822 C C . GLN A 1 223 ? 21.289 5.588 -24.074 1.00 94.94 223 GLN A C 1
ATOM 1824 O O . GLN A 1 223 ? 22.050 6.396 -24.595 1.00 94.94 223 GLN A O 1
ATOM 1829 N N . GLN A 1 224 ? 20.649 5.854 -22.932 1.00 92.88 224 GLN A N 1
ATOM 1830 C CA . GLN A 1 224 ? 20.779 7.109 -22.176 1.00 92.88 224 GLN A CA 1
ATOM 1831 C C . GLN A 1 224 ? 21.533 6.921 -20.847 1.00 92.88 224 GLN A C 1
ATOM 1833 O O . GLN A 1 224 ? 21.276 7.630 -19.876 1.00 92.88 224 GLN A O 1
ATOM 1838 N N . THR A 1 225 ? 22.421 5.928 -20.790 1.00 94.25 225 THR A N 1
ATOM 1839 C CA . THR A 1 225 ? 23.271 5.636 -19.624 1.00 94.25 225 THR A CA 1
ATOM 1840 C C . THR A 1 225 ? 24.679 6.201 -19.823 1.00 94.25 225 THR A C 1
ATOM 1842 O O . THR A 1 225 ? 24.993 6.739 -20.882 1.00 94.25 225 THR A O 1
ATOM 1845 N N . PHE A 1 226 ? 25.559 6.072 -18.828 1.00 94.69 226 PHE A N 1
ATOM 1846 C CA . PHE A 1 226 ? 26.959 6.520 -18.922 1.00 94.69 226 PHE A CA 1
ATOM 1847 C C . PHE A 1 226 ? 27.854 5.647 -19.822 1.00 94.69 226 PHE A C 1
ATOM 1849 O O . PHE A 1 226 ? 29.073 5.786 -19.772 1.00 94.69 226 PHE A O 1
ATOM 1856 N N . ASP A 1 227 ? 27.268 4.728 -20.595 1.00 90.88 227 ASP A N 1
ATOM 1857 C CA . ASP A 1 227 ? 27.963 3.830 -21.526 1.00 90.88 227 ASP A CA 1
ATOM 1858 C C . ASP A 1 227 ? 29.092 3.001 -20.879 1.00 90.88 227 ASP A C 1
ATOM 1860 O O . ASP A 1 227 ? 30.117 2.698 -21.480 1.00 90.88 227 ASP A O 1
ATOM 1864 N N . ASN A 1 228 ? 28.920 2.626 -19.606 1.00 94.81 228 ASN A N 1
ATOM 1865 C CA . ASN A 1 228 ? 29.877 1.780 -18.897 1.00 94.81 228 ASN A CA 1
ATOM 1866 C C . ASN A 1 228 ? 29.696 0.303 -19.310 1.00 94.81 228 ASN A C 1
ATOM 1868 O O . ASN A 1 228 ? 28.676 -0.293 -18.939 1.00 94.81 228 ASN A O 1
ATOM 1872 N N . PRO A 1 229 ? 30.688 -0.349 -19.955 1.00 94.06 229 PRO A N 1
ATOM 1873 C CA . PRO A 1 229 ? 30.570 -1.741 -20.402 1.00 94.06 229 PRO A CA 1
ATOM 1874 C C . PRO A 1 229 ? 30.287 -2.741 -19.271 1.00 94.06 229 PRO A C 1
ATOM 1876 O O . PRO A 1 229 ? 29.657 -3.775 -19.490 1.00 94.06 229 PRO A O 1
ATOM 1879 N N . GLN A 1 230 ? 30.699 -2.432 -18.034 1.00 95.69 230 GLN A N 1
ATOM 1880 C CA . GLN A 1 230 ? 30.411 -3.273 -16.864 1.00 95.69 230 GLN A CA 1
ATOM 1881 C C . GLN A 1 230 ? 28.929 -3.257 -16.456 1.00 95.69 230 GLN A C 1
ATOM 1883 O O . GLN A 1 230 ? 28.495 -4.095 -15.665 1.00 95.69 230 GLN A O 1
ATOM 1888 N N . GLN A 1 231 ? 28.144 -2.323 -16.993 1.00 95.69 231 GLN A N 1
ATOM 1889 C CA . GLN A 1 231 ? 26.727 -2.146 -16.697 1.00 95.69 231 GLN A CA 1
ATOM 1890 C C . GLN A 1 231 ? 25.826 -2.381 -17.913 1.00 95.69 231 GLN A C 1
ATOM 1892 O O . GLN A 1 231 ? 24.705 -2.846 -17.723 1.00 95.69 231 GLN A O 1
ATOM 1897 N N . THR A 1 232 ? 26.290 -2.088 -19.133 1.00 96.19 232 THR A N 1
ATOM 1898 C CA . THR A 1 232 ? 25.488 -2.170 -20.371 1.00 96.19 232 THR A CA 1
ATOM 1899 C C . THR A 1 232 ? 25.444 -3.563 -21.001 1.00 96.19 232 THR A C 1
ATOM 1901 O O . THR A 1 232 ? 24.629 -3.804 -21.887 1.00 96.19 232 THR A O 1
ATOM 1904 N N . TRP A 1 233 ? 26.225 -4.531 -20.505 1.00 96.31 233 TRP A N 1
ATOM 1905 C CA . TRP A 1 233 ? 26.202 -5.926 -20.984 1.00 96.31 233 TRP A CA 1
ATOM 1906 C C . TRP A 1 233 ? 24.821 -6.604 -20.896 1.00 96.31 233 TRP A C 1
ATOM 1908 O O . TRP A 1 233 ? 24.574 -7.596 -21.577 1.00 96.31 233 TRP A O 1
ATOM 1918 N N . ARG A 1 234 ? 23.929 -6.084 -20.044 1.00 96.06 234 ARG A N 1
ATOM 1919 C CA . ARG A 1 234 ? 22.551 -6.561 -19.834 1.00 96.06 234 ARG A CA 1
ATOM 1920 C C . ARG A 1 234 ? 21.505 -5.837 -20.691 1.00 96.06 234 ARG A C 1
ATOM 1922 O O . ARG A 1 234 ? 20.312 -6.035 -20.465 1.00 96.06 234 ARG A O 1
ATOM 1929 N N . ALA A 1 235 ? 21.926 -4.992 -21.632 1.00 97.12 235 ALA A N 1
ATOM 1930 C CA . ALA A 1 235 ? 21.027 -4.337 -22.573 1.00 97.12 235 ALA A CA 1
ATOM 1931 C C . ALA A 1 235 ? 20.306 -5.368 -23.459 1.00 97.12 235 ALA A C 1
ATOM 1933 O O . ALA A 1 235 ? 20.876 -6.377 -23.876 1.00 97.12 235 ALA A O 1
ATOM 1934 N N . ILE A 1 236 ? 19.040 -5.100 -23.767 1.00 97.31 236 ILE A N 1
ATOM 1935 C CA . ILE A 1 236 ? 18.185 -5.947 -24.596 1.00 97.31 236 ILE A CA 1
ATOM 1936 C C . ILE A 1 236 ? 17.684 -5.103 -25.768 1.00 97.31 236 ILE A C 1
ATOM 1938 O O . ILE A 1 236 ? 16.737 -4.342 -25.622 1.00 97.31 236 ILE A O 1
ATOM 1942 N N . CYS A 1 237 ? 18.303 -5.248 -26.942 1.00 96.62 237 CYS A N 1
ATOM 1943 C CA . CYS A 1 237 ? 17.954 -4.491 -28.150 1.00 96.62 237 CYS A CA 1
ATOM 1944 C C . CYS A 1 237 ? 17.222 -5.344 -29.185 1.00 96.62 237 CYS A C 1
ATOM 1946 O O . CYS A 1 237 ? 17.784 -5.710 -30.215 1.00 96.62 237 CYS A O 1
ATOM 1948 N N . SER A 1 238 ? 15.960 -5.676 -28.909 1.00 96.06 238 SER A N 1
ATOM 1949 C CA . SER A 1 238 ? 15.148 -6.518 -29.792 1.00 96.06 238 SER A CA 1
ATOM 1950 C C . SER A 1 238 ? 13.736 -5.941 -29.953 1.00 96.06 238 SER A C 1
ATOM 1952 O O . SER A 1 238 ? 12.996 -5.903 -28.966 1.00 96.06 238 SER A O 1
ATOM 1954 N N . PRO A 1 239 ? 13.320 -5.525 -31.171 1.00 94.94 239 PRO A N 1
ATOM 1955 C CA . PRO A 1 239 ? 11.998 -4.938 -31.394 1.00 94.94 239 PRO A CA 1
ATOM 1956 C C . PRO A 1 239 ? 10.822 -5.800 -30.901 1.00 94.94 239 PRO A C 1
ATOM 1958 O O . PRO A 1 239 ? 9.963 -5.261 -30.202 1.00 94.94 239 PRO A O 1
ATOM 1961 N N . PRO A 1 240 ? 10.783 -7.130 -31.140 1.00 96.56 240 PRO A N 1
ATOM 1962 C CA . PRO A 1 240 ? 9.731 -7.982 -30.581 1.00 96.56 240 PRO A CA 1
ATOM 1963 C C . PRO A 1 240 ? 9.646 -7.933 -29.049 1.00 96.56 240 PRO A C 1
ATOM 1965 O O . PRO A 1 240 ? 8.552 -7.994 -28.490 1.00 96.56 240 PRO A O 1
ATOM 1968 N N . VAL A 1 241 ? 10.784 -7.785 -28.359 1.00 96.12 241 VAL A N 1
ATOM 1969 C CA . VAL A 1 241 ? 10.819 -7.704 -26.891 1.00 96.12 241 VAL A CA 1
ATOM 1970 C C . VAL A 1 241 ? 10.222 -6.389 -26.401 1.00 96.12 241 VAL A C 1
ATOM 1972 O O . VAL A 1 241 ? 9.485 -6.401 -25.419 1.00 96.12 241 VAL A O 1
ATOM 1975 N N . PHE A 1 242 ? 10.466 -5.272 -27.095 1.00 95.94 242 PHE A N 1
ATOM 1976 C CA . PHE A 1 242 ? 9.868 -3.981 -26.734 1.00 95.94 242 PHE A CA 1
ATOM 1977 C C . PHE A 1 242 ? 8.339 -4.066 -26.747 1.00 95.94 242 PHE A C 1
ATOM 1979 O O . PHE A 1 242 ? 7.683 -3.678 -25.782 1.00 95.94 242 PHE A O 1
ATOM 1986 N N . HIS A 1 243 ? 7.777 -4.651 -27.805 1.00 95.88 243 HIS A N 1
ATOM 1987 C CA . HIS A 1 243 ? 6.335 -4.846 -27.927 1.00 95.88 243 HIS A CA 1
ATOM 1988 C C . HIS A 1 243 ? 5.779 -5.795 -26.864 1.00 95.88 243 HIS A C 1
ATOM 1990 O O . HIS A 1 243 ? 4.745 -5.497 -26.271 1.00 95.88 243 HIS A O 1
ATOM 1996 N N . LEU A 1 244 ? 6.467 -6.906 -26.585 1.00 96.88 244 LEU A N 1
ATOM 1997 C CA . LEU A 1 244 ? 6.040 -7.869 -25.570 1.00 96.88 244 LEU A CA 1
ATOM 1998 C C . LEU A 1 244 ? 5.999 -7.245 -24.168 1.00 96.88 244 LEU A C 1
ATOM 2000 O O . LEU A 1 244 ? 5.005 -7.392 -23.453 1.00 96.88 244 LEU A O 1
ATOM 2004 N N . VAL A 1 245 ? 7.062 -6.534 -23.780 1.00 95.44 245 VAL A N 1
ATOM 2005 C CA . VAL A 1 245 ? 7.133 -5.845 -22.482 1.00 95.44 245 VAL A CA 1
ATOM 2006 C C . VAL A 1 245 ? 6.012 -4.821 -22.378 1.00 95.44 245 VAL A C 1
ATOM 2008 O O . VAL A 1 245 ? 5.296 -4.790 -21.379 1.00 95.44 245 VAL A O 1
ATOM 2011 N N . TYR A 1 246 ? 5.809 -4.029 -23.427 1.00 96.12 246 TYR A N 1
ATOM 2012 C CA . TYR A 1 246 ? 4.812 -2.973 -23.397 1.00 96.12 246 TYR A CA 1
ATOM 2013 C C . TYR A 1 246 ? 3.372 -3.503 -23.350 1.00 96.12 246 TYR A C 1
ATOM 2015 O O . TYR A 1 246 ? 2.576 -3.051 -22.529 1.00 96.12 246 TYR A O 1
ATOM 2023 N N . LEU A 1 247 ? 3.054 -4.540 -24.134 1.00 97.25 247 LEU A N 1
ATOM 2024 C CA . LEU A 1 247 ? 1.760 -5.228 -24.058 1.00 97.25 247 LEU A CA 1
ATOM 2025 C C . LEU A 1 247 ? 1.512 -5.841 -22.675 1.00 97.25 247 LEU A C 1
ATOM 2027 O O . LEU A 1 247 ? 0.382 -5.826 -22.192 1.00 97.25 247 LEU A O 1
ATOM 2031 N N . THR A 1 248 ? 2.561 -6.345 -22.018 1.00 97.06 248 THR A N 1
ATOM 2032 C CA . THR A 1 248 ? 2.457 -6.874 -20.651 1.00 97.06 248 THR A CA 1
ATOM 2033 C C . THR A 1 248 ? 2.102 -5.769 -19.657 1.00 97.06 248 THR A C 1
ATOM 2035 O O . THR A 1 248 ? 1.208 -5.962 -18.836 1.00 97.06 248 THR A O 1
ATOM 2038 N N . VAL A 1 249 ? 2.746 -4.599 -19.750 1.00 95.62 249 VAL A N 1
ATOM 2039 C CA . VAL A 1 249 ? 2.424 -3.435 -18.903 1.00 95.62 249 VAL A CA 1
ATOM 2040 C C . VAL A 1 249 ? 0.967 -3.017 -19.095 1.00 95.62 249 VAL A C 1
ATOM 2042 O O . VAL A 1 249 ? 0.232 -2.929 -18.115 1.00 95.62 249 VAL A O 1
ATOM 2045 N N . MET A 1 250 ? 0.513 -2.870 -20.341 1.00 96.94 250 MET A N 1
ATOM 2046 C CA . MET A 1 250 ? -0.878 -2.515 -20.644 1.00 96.94 250 MET A CA 1
ATOM 2047 C C . MET A 1 250 ? -1.878 -3.558 -20.124 1.00 96.94 250 MET A C 1
ATOM 2049 O O . MET A 1 250 ? -2.914 -3.204 -19.566 1.00 96.94 250 MET A O 1
ATOM 2053 N N . ALA A 1 251 ? -1.579 -4.853 -20.262 1.00 98.06 251 ALA A N 1
ATOM 2054 C CA . ALA A 1 251 ? -2.438 -5.914 -19.737 1.00 98.06 251 ALA A CA 1
ATOM 2055 C C . ALA A 1 251 ? -2.558 -5.849 -18.204 1.00 98.06 251 ALA A C 1
ATOM 2057 O O . ALA A 1 251 ? -3.644 -6.042 -17.653 1.00 98.06 251 ALA A O 1
ATOM 2058 N N . VAL A 1 252 ? -1.459 -5.537 -17.513 1.00 97.81 252 VAL A N 1
ATOM 2059 C CA . VAL A 1 252 ? -1.450 -5.350 -16.058 1.00 97.81 252 VAL A CA 1
ATOM 2060 C C . VAL A 1 252 ? -2.223 -4.092 -15.653 1.00 97.81 252 VAL A C 1
ATOM 2062 O O . VAL A 1 252 ? -3.011 -4.150 -14.712 1.00 97.81 252 VAL A O 1
ATOM 2065 N N . GLU A 1 253 ? -2.077 -2.980 -16.372 1.00 97.69 253 GLU A N 1
ATOM 2066 C CA . GLU A 1 253 ? -2.858 -1.755 -16.137 1.00 97.69 253 GLU A CA 1
ATOM 2067 C C . GLU A 1 253 ? -4.359 -1.985 -16.333 1.00 97.69 253 GLU A C 1
ATOM 2069 O O . GLU A 1 253 ? -5.164 -1.550 -15.507 1.00 97.69 253 GLU A O 1
ATOM 2074 N N . ALA A 1 254 ? -4.740 -2.744 -17.365 1.00 98.44 254 ALA A N 1
ATOM 2075 C CA . ALA A 1 254 ? -6.121 -3.160 -17.586 1.00 98.44 254 ALA A CA 1
ATOM 2076 C C . ALA A 1 254 ? -6.650 -4.017 -16.428 1.00 98.44 254 ALA A C 1
ATOM 2078 O O . ALA A 1 254 ? -7.765 -3.796 -15.952 1.00 98.44 254 ALA A O 1
ATOM 2079 N N . LEU A 1 255 ? -5.848 -4.960 -15.925 1.00 98.56 255 LEU A N 1
ATOM 2080 C CA . LEU A 1 255 ? -6.213 -5.776 -14.768 1.00 98.56 255 LEU A CA 1
ATOM 2081 C C . LEU A 1 255 ? -6.388 -4.922 -13.501 1.00 98.56 255 LEU A C 1
ATOM 2083 O O . LEU A 1 255 ? -7.369 -5.102 -12.777 1.00 98.56 255 LEU A O 1
ATOM 2087 N N . ILE A 1 256 ? -5.483 -3.970 -13.252 1.00 98.56 256 ILE A N 1
ATOM 2088 C CA . ILE A 1 256 ? -5.591 -3.019 -12.136 1.00 98.56 256 ILE A CA 1
ATOM 2089 C C . ILE A 1 256 ? -6.867 -2.183 -12.272 1.00 98.56 256 ILE A C 1
ATOM 2091 O O . ILE A 1 256 ? -7.591 -2.032 -11.289 1.00 98.56 256 ILE A O 1
ATOM 2095 N N . ALA A 1 257 ? -7.181 -1.685 -13.472 1.00 98.50 257 ALA A N 1
ATOM 2096 C CA . ALA A 1 257 ? -8.396 -0.915 -13.729 1.00 98.50 257 ALA A CA 1
ATOM 2097 C C . ALA A 1 257 ? -9.656 -1.736 -13.420 1.00 98.50 257 ALA A C 1
ATOM 2099 O O . ALA A 1 257 ? -10.521 -1.284 -12.670 1.00 98.50 257 ALA A O 1
ATOM 2100 N N . VAL A 1 258 ? -9.742 -2.965 -13.943 1.00 98.69 258 VAL A N 1
ATOM 2101 C CA . VAL A 1 258 ? -10.881 -3.867 -13.713 1.00 98.69 258 VAL A CA 1
ATOM 2102 C C . VAL A 1 258 ? -11.049 -4.167 -12.225 1.00 98.69 258 VAL A C 1
ATOM 2104 O O . VAL A 1 258 ? -12.139 -3.986 -11.684 1.00 98.69 258 VAL A O 1
ATOM 2107 N N . LEU A 1 259 ? -9.982 -4.580 -11.539 1.00 98.62 259 LEU A N 1
ATOM 2108 C CA . LEU A 1 259 ? -10.033 -4.888 -10.108 1.00 98.62 259 LEU A CA 1
ATOM 2109 C C . LEU A 1 259 ? -10.339 -3.652 -9.257 1.00 98.62 259 LEU A C 1
ATOM 2111 O O . LEU A 1 259 ? -11.105 -3.748 -8.301 1.00 98.62 259 LEU A O 1
ATOM 2115 N N . GLY A 1 260 ? -9.788 -2.494 -9.623 1.00 98.38 260 GLY A N 1
ATOM 2116 C CA . GLY A 1 260 ? -10.055 -1.220 -8.968 1.00 98.38 260 GLY A CA 1
ATOM 2117 C C . GLY A 1 260 ? -11.529 -0.834 -9.068 1.00 98.38 260 GLY A C 1
ATOM 2118 O O . GLY A 1 260 ? -12.156 -0.551 -8.050 1.00 98.38 260 GLY A O 1
ATOM 2119 N N . TRP A 1 261 ? -12.123 -0.897 -10.263 1.00 98.69 261 TRP A N 1
ATOM 2120 C CA . TRP A 1 261 ? -13.551 -0.618 -10.443 1.00 98.69 261 TRP A CA 1
ATOM 2121 C C . TRP A 1 261 ? -14.441 -1.643 -9.741 1.00 98.69 261 TRP A C 1
ATOM 2123 O O . TRP A 1 261 ? -15.410 -1.257 -9.084 1.00 98.69 261 TRP A O 1
ATOM 2133 N N . LEU A 1 262 ? -14.103 -2.935 -9.810 1.00 98.62 262 LEU A N 1
ATOM 2134 C CA . LEU A 1 262 ? -14.799 -3.970 -9.041 1.00 98.62 262 LEU A CA 1
ATOM 2135 C C . LEU A 1 262 ? -14.743 -3.680 -7.538 1.00 98.62 262 LEU A C 1
ATOM 2137 O O . LEU A 1 262 ? -15.765 -3.816 -6.870 1.00 98.62 262 LEU A O 1
ATOM 2141 N N . GLY A 1 263 ? -13.591 -3.229 -7.040 1.00 98.12 263 GLY A N 1
ATOM 2142 C CA . GLY A 1 263 ? -13.356 -2.849 -5.651 1.00 98.12 263 GLY A CA 1
ATOM 2143 C C . GLY A 1 263 ? -14.157 -1.628 -5.202 1.00 98.12 263 GLY A C 1
ATOM 2144 O O . GLY A 1 263 ? -14.795 -1.643 -4.151 1.00 98.12 263 GLY A O 1
ATOM 2145 N N . VAL A 1 264 ? -14.204 -0.578 -6.022 1.00 98.38 264 VAL A N 1
ATOM 2146 C CA . VAL A 1 264 ? -15.056 0.595 -5.768 1.00 98.38 264 VAL A CA 1
ATOM 2147 C C . VAL A 1 264 ? -16.522 0.169 -5.688 1.00 98.38 264 VAL A C 1
ATOM 2149 O O . VAL A 1 264 ? -17.225 0.501 -4.733 1.00 98.38 264 VAL A O 1
ATOM 2152 N N . LEU A 1 265 ? -16.985 -0.616 -6.662 1.00 98.44 265 LEU A N 1
ATOM 2153 C CA . LEU A 1 265 ? -18.370 -1.069 -6.721 1.00 98.44 265 LEU A CA 1
ATOM 2154 C C . LEU A 1 265 ? -18.732 -2.009 -5.560 1.00 98.44 265 LEU A C 1
ATOM 2156 O O . LEU A 1 265 ? -19.845 -1.925 -5.035 1.00 98.44 265 LEU A O 1
ATOM 2160 N N . SER A 1 266 ? -17.833 -2.906 -5.149 1.00 97.94 266 SER A N 1
ATOM 2161 C CA . SER A 1 266 ? -18.059 -3.797 -4.007 1.00 97.94 266 SER A CA 1
ATOM 2162 C C . SER A 1 266 ? -18.123 -3.017 -2.696 1.00 97.94 266 SER A C 1
ATOM 2164 O O . SER A 1 266 ? -19.062 -3.223 -1.927 1.00 97.94 266 SER A O 1
ATOM 2166 N N . ILE A 1 267 ? -17.202 -2.073 -2.467 1.00 97.00 267 ILE A N 1
ATOM 2167 C CA . ILE A 1 267 ? -17.193 -1.221 -1.269 1.00 97.00 267 ILE A CA 1
ATOM 2168 C C . ILE A 1 267 ? -18.479 -0.391 -1.189 1.00 97.00 267 ILE A C 1
ATOM 2170 O O . ILE A 1 267 ? -19.137 -0.391 -0.147 1.00 97.00 267 ILE A O 1
ATOM 2174 N N . VAL A 1 268 ? -18.888 0.259 -2.286 1.00 97.56 268 VAL A N 1
ATOM 2175 C CA . VAL A 1 268 ? -20.110 1.085 -2.328 1.00 97.56 268 VAL A CA 1
ATOM 2176 C C . VAL A 1 268 ? -21.360 0.256 -2.012 1.00 97.56 268 VAL A C 1
ATOM 2178 O O . VAL A 1 268 ? -22.211 0.685 -1.231 1.00 97.56 268 VAL A O 1
ATOM 2181 N N . ARG A 1 269 ? -21.466 -0.966 -2.549 1.00 97.38 269 ARG A N 1
ATOM 2182 C CA . ARG A 1 269 ? -22.582 -1.878 -2.232 1.00 97.38 269 ARG A CA 1
ATOM 2183 C C . ARG A 1 269 ? -22.546 -2.380 -0.787 1.00 97.38 269 ARG A C 1
ATOM 2185 O O . ARG A 1 269 ? -23.592 -2.710 -0.229 1.00 97.38 269 ARG A O 1
ATOM 2192 N N . ALA A 1 270 ? -21.366 -2.421 -0.173 1.00 96.56 270 ALA A N 1
ATOM 2193 C CA . ALA A 1 270 ? -21.165 -2.926 1.177 1.00 96.56 270 ALA A CA 1
ATOM 2194 C C . ALA A 1 270 ? -21.203 -1.850 2.280 1.00 96.56 270 ALA A C 1
ATOM 2196 O O . ALA A 1 270 ? -21.120 -2.202 3.455 1.00 96.56 270 ALA A O 1
ATOM 2197 N N . LEU A 1 271 ? -21.385 -0.561 1.958 1.00 93.88 271 LEU A N 1
ATOM 2198 C CA . LEU A 1 271 ? -21.316 0.553 2.928 1.00 93.88 271 LEU A CA 1
ATOM 2199 C C . LEU A 1 271 ? -22.183 0.366 4.185 1.00 93.88 271 LEU A C 1
ATOM 2201 O O . LEU A 1 271 ? -21.828 0.836 5.267 1.00 93.88 271 LEU A O 1
ATOM 2205 N N . ARG A 1 272 ? -23.313 -0.339 4.066 1.00 92.06 272 ARG A N 1
ATOM 2206 C CA . ARG A 1 272 ? -24.250 -0.617 5.171 1.00 92.06 272 ARG A CA 1
ATOM 2207 C C . ARG A 1 272 ? -24.221 -2.069 5.665 1.00 92.06 272 ARG A C 1
ATOM 2209 O O . ARG A 1 272 ? -25.030 -2.434 6.507 1.00 92.06 272 ARG A O 1
ATOM 2216 N N . GLN A 1 273 ? -23.314 -2.892 5.144 1.00 92.88 273 GLN A N 1
ATOM 2217 C CA . GLN A 1 273 ? -23.205 -4.308 5.498 1.00 92.88 273 GLN A CA 1
ATOM 2218 C C . GLN A 1 273 ? -22.445 -4.509 6.824 1.00 92.88 273 GLN A C 1
ATOM 2220 O O . GLN A 1 273 ? -21.703 -3.614 7.250 1.00 92.88 273 GLN A O 1
ATOM 2225 N N . PRO A 1 274 ? -22.586 -5.672 7.489 1.00 90.62 274 PRO A N 1
ATOM 2226 C CA . PRO A 1 274 ? -21.796 -6.012 8.674 1.00 90.62 274 PRO A CA 1
ATOM 2227 C C . PRO A 1 274 ? -20.284 -5.924 8.414 1.00 90.62 274 PRO A C 1
ATOM 2229 O O . PRO A 1 274 ? -19.835 -6.153 7.291 1.00 90.62 274 PRO A O 1
ATOM 2232 N N . ALA A 1 275 ? -19.489 -5.629 9.449 1.00 88.75 275 ALA A N 1
ATOM 2233 C CA . ALA A 1 275 ? -18.040 -5.419 9.323 1.00 88.75 275 ALA A CA 1
ATOM 2234 C C . ALA A 1 275 ? -17.287 -6.552 8.584 1.00 88.75 275 ALA A C 1
ATOM 2236 O O . ALA A 1 275 ? -16.484 -6.232 7.707 1.00 88.75 275 ALA A O 1
ATOM 2237 N N . PRO A 1 276 ? -17.575 -7.855 8.807 1.00 90.50 276 PRO A N 1
ATOM 2238 C CA . PRO A 1 276 ? -16.923 -8.926 8.046 1.00 90.50 276 PRO A CA 1
ATOM 2239 C C . PRO A 1 276 ? -17.236 -8.886 6.543 1.00 90.50 276 PRO A C 1
ATOM 2241 O O . PRO A 1 276 ? -16.352 -9.087 5.715 1.00 90.50 276 PRO A O 1
ATOM 2244 N N . ALA A 1 277 ? -18.486 -8.580 6.181 1.00 91.94 277 ALA A N 1
ATOM 2245 C CA . ALA A 1 277 ? -18.908 -8.476 4.786 1.00 91.94 277 ALA A CA 1
ATOM 2246 C C . ALA A 1 277 ? -18.309 -7.236 4.103 1.00 91.94 277 ALA A C 1
ATOM 2248 O O . ALA A 1 277 ? -17.909 -7.301 2.943 1.00 91.94 277 ALA A O 1
ATOM 2249 N N . PHE A 1 278 ? -18.192 -6.122 4.831 1.00 92.88 278 PHE A N 1
ATOM 2250 C CA . PHE A 1 278 ? -17.509 -4.927 4.340 1.00 92.88 278 PHE A CA 1
ATOM 2251 C C . PHE A 1 278 ? -16.006 -5.166 4.135 1.00 92.88 278 PHE A C 1
ATOM 2253 O O . PHE A 1 278 ? -15.469 -4.816 3.088 1.00 92.88 278 PHE A O 1
ATOM 2260 N N . ALA A 1 279 ? -15.336 -5.834 5.079 1.00 92.88 279 ALA A N 1
ATOM 2261 C CA . ALA A 1 279 ? -13.925 -6.195 4.945 1.00 92.88 279 ALA A CA 1
ATOM 2262 C C . ALA A 1 279 ? -13.673 -7.106 3.731 1.00 92.88 279 ALA A C 1
ATOM 2264 O O . ALA A 1 279 ? -12.722 -6.886 2.986 1.00 92.88 279 ALA A O 1
ATOM 2265 N N . ALA A 1 280 ? -14.553 -8.080 3.475 1.00 94.19 280 ALA A N 1
ATOM 2266 C CA . ALA A 1 280 ? -14.473 -8.912 2.274 1.00 94.19 280 ALA A CA 1
ATOM 2267 C C . ALA A 1 280 ? -14.674 -8.095 0.982 1.00 94.19 280 ALA A C 1
ATOM 2269 O O . ALA A 1 280 ? -13.986 -8.325 -0.014 1.00 94.19 280 ALA A O 1
ATOM 2270 N N . ALA A 1 281 ? -15.566 -7.099 1.003 1.00 96.56 281 ALA A N 1
ATOM 2271 C CA . ALA A 1 281 ? -15.816 -6.221 -0.138 1.00 96.56 281 ALA A CA 1
ATOM 2272 C C . ALA A 1 281 ? -14.601 -5.359 -0.524 1.00 96.56 281 ALA A C 1
ATOM 2274 O O . ALA A 1 281 ? -14.502 -4.945 -1.675 1.00 96.56 281 ALA A O 1
ATOM 2275 N N . CYS A 1 282 ? -13.655 -5.128 0.388 1.00 96.31 282 CYS A N 1
ATOM 2276 C CA . CYS A 1 282 ? -12.392 -4.448 0.100 1.00 96.31 282 CYS A CA 1
ATOM 2277 C C . CYS A 1 282 ? -11.391 -5.294 -0.717 1.00 96.31 282 CYS A C 1
ATOM 2279 O O . CYS A 1 282 ? -10.428 -4.747 -1.257 1.00 96.31 282 CYS A O 1
ATOM 2281 N N . GLY A 1 283 ? -11.600 -6.612 -0.821 1.00 97.62 283 GLY A N 1
ATOM 2282 C CA . GLY A 1 283 ? -10.659 -7.565 -1.421 1.00 97.62 283 GLY A CA 1
ATOM 2283 C C . GLY A 1 283 ? -10.179 -7.226 -2.841 1.00 97.62 283 GLY A C 1
ATOM 2284 O O . GLY A 1 283 ? -8.968 -7.253 -3.072 1.00 97.62 283 GLY A O 1
ATOM 2285 N N . PRO A 1 284 ? -11.059 -6.862 -3.795 1.00 98.44 284 PRO A N 1
ATOM 2286 C CA . PRO A 1 284 ? -10.622 -6.503 -5.145 1.00 98.44 284 PRO A CA 1
ATOM 2287 C C . PRO A 1 284 ? -9.712 -5.267 -5.164 1.00 98.44 284 PRO A C 1
ATOM 2289 O O . PRO A 1 284 ? -8.697 -5.275 -5.856 1.00 98.44 284 PRO A O 1
ATOM 2292 N N . THR A 1 285 ? -10.010 -4.247 -4.348 1.00 98.44 285 THR A N 1
ATOM 2293 C CA . THR A 1 285 ? -9.147 -3.063 -4.198 1.00 98.44 285 THR A CA 1
ATOM 2294 C C . THR A 1 285 ? -7.786 -3.447 -3.625 1.00 98.44 285 THR A C 1
ATOM 2296 O O . THR A 1 285 ? -6.762 -3.009 -4.141 1.00 98.44 285 THR A O 1
ATOM 2299 N N . THR A 1 286 ? -7.755 -4.305 -2.600 1.00 98.38 286 THR A N 1
ATOM 2300 C CA . THR A 1 286 ? -6.511 -4.847 -2.028 1.00 98.38 286 THR A CA 1
ATOM 2301 C C . THR A 1 286 ? -5.657 -5.517 -3.103 1.00 98.38 286 THR A C 1
ATOM 2303 O O . THR A 1 286 ? -4.465 -5.231 -3.205 1.00 98.38 286 THR A O 1
ATOM 2306 N N . LEU A 1 287 ? -6.260 -6.362 -3.946 1.00 98.56 287 LEU A N 1
ATOM 2307 C CA . LEU A 1 287 ? -5.548 -7.031 -5.033 1.00 98.56 287 LEU A CA 1
ATOM 2308 C C . LEU A 1 287 ? -5.049 -6.039 -6.096 1.00 98.56 287 LEU A C 1
ATOM 2310 O O . LEU A 1 287 ? -3.899 -6.138 -6.522 1.00 98.56 287 LEU A O 1
ATOM 2314 N N . ALA A 1 288 ? -5.868 -5.053 -6.477 1.00 98.62 288 ALA A N 1
ATOM 2315 C CA . ALA A 1 288 ? -5.471 -3.992 -7.404 1.00 98.62 288 ALA A CA 1
ATOM 2316 C C . ALA A 1 288 ? -4.252 -3.212 -6.883 1.00 98.62 288 ALA A C 1
ATOM 2318 O O . ALA A 1 288 ? -3.300 -2.985 -7.629 1.00 98.62 288 ALA A O 1
ATOM 2319 N N . CYS A 1 289 ? -4.238 -2.858 -5.594 1.00 98.56 289 CYS A N 1
ATOM 2320 C CA . CYS A 1 289 ? -3.103 -2.183 -4.968 1.00 98.56 289 CYS A CA 1
ATOM 2321 C C . CYS A 1 289 ? -1.842 -3.053 -4.952 1.00 98.56 289 CYS A C 1
ATOM 2323 O O . CYS A 1 289 ? -0.764 -2.543 -5.242 1.00 98.56 289 CYS A O 1
ATOM 2325 N N . LEU A 1 290 ? -1.950 -4.353 -4.652 1.00 98.56 290 LEU A N 1
ATOM 2326 C CA . LEU A 1 290 ? -0.799 -5.266 -4.663 1.00 98.56 290 LEU A CA 1
ATOM 2327 C C . LEU A 1 290 ? -0.174 -5.381 -6.058 1.00 98.56 290 LEU A C 1
ATOM 2329 O O . LEU A 1 290 ? 1.046 -5.286 -6.198 1.00 98.56 290 LEU A O 1
ATOM 2333 N N . ILE A 1 291 ? -1.004 -5.530 -7.091 1.00 98.50 291 ILE A N 1
ATOM 2334 C CA . ILE A 1 291 ? -0.542 -5.576 -8.483 1.00 98.50 291 ILE A CA 1
ATOM 2335 C C . ILE A 1 291 ? 0.061 -4.223 -8.887 1.00 98.50 291 ILE A C 1
ATOM 2337 O O . ILE A 1 291 ? 1.120 -4.187 -9.509 1.00 98.50 291 ILE A O 1
ATOM 2341 N N . GLY A 1 292 ? -0.552 -3.114 -8.466 1.00 97.94 292 GLY A N 1
ATOM 2342 C CA . GLY A 1 292 ? -0.024 -1.763 -8.657 1.00 97.94 292 GLY A CA 1
ATOM 2343 C C . GLY A 1 292 ? 1.363 -1.562 -8.036 1.00 97.94 292 GLY A C 1
ATOM 2344 O O . GLY A 1 292 ? 2.275 -1.050 -8.682 1.00 97.94 292 GLY A O 1
ATOM 2345 N N . ILE A 1 293 ? 1.568 -2.022 -6.798 1.00 98.12 293 ILE A N 1
ATOM 2346 C CA . ILE A 1 293 ? 2.883 -1.997 -6.138 1.00 98.12 293 ILE A CA 1
ATOM 2347 C C . ILE A 1 293 ? 3.893 -2.840 -6.923 1.00 98.12 293 ILE A C 1
ATOM 2349 O O . ILE A 1 293 ? 5.035 -2.416 -7.098 1.00 98.12 293 ILE A O 1
ATOM 2353 N N . ALA A 1 294 ? 3.490 -4.007 -7.430 1.00 97.75 294 ALA A N 1
ATOM 2354 C CA . ALA A 1 294 ? 4.371 -4.845 -8.232 1.00 97.75 294 ALA A CA 1
ATOM 2355 C C . ALA A 1 294 ? 4.776 -4.156 -9.548 1.00 97.75 294 ALA A C 1
ATOM 2357 O O . ALA A 1 294 ? 5.963 -4.089 -9.856 1.00 97.75 294 ALA A O 1
ATOM 2358 N N . VAL A 1 295 ? 3.838 -3.587 -10.311 1.00 96.69 295 VAL A N 1
ATOM 2359 C CA . VAL A 1 295 ? 4.174 -2.967 -11.605 1.00 96.69 295 VAL A CA 1
ATOM 2360 C C . VAL A 1 295 ? 4.937 -1.648 -11.446 1.00 96.69 295 VAL A C 1
ATOM 2362 O O . VAL A 1 295 ? 5.966 -1.465 -12.089 1.00 96.69 295 VAL A O 1
ATOM 2365 N N . TRP A 1 296 ? 4.515 -0.748 -10.556 1.00 96.12 296 TRP A N 1
ATOM 2366 C CA . TRP A 1 296 ? 5.149 0.570 -10.425 1.00 96.12 296 TRP A CA 1
ATOM 2367 C C . TRP A 1 296 ? 6.334 0.567 -9.454 1.00 96.12 296 TRP A C 1
ATOM 2369 O O . TRP A 1 296 ? 7.350 1.209 -9.706 1.00 96.12 296 TRP A O 1
ATOM 2379 N N . GLY A 1 297 ? 6.260 -0.198 -8.367 1.00 96.31 297 GLY A N 1
ATOM 2380 C CA . GLY A 1 297 ? 7.360 -0.312 -7.411 1.00 96.31 297 GLY A CA 1
ATOM 2381 C C . GLY A 1 297 ? 8.452 -1.242 -7.930 1.00 96.31 297 GLY A C 1
ATOM 2382 O O . GLY A 1 297 ? 9.598 -0.838 -8.103 1.00 96.31 297 GLY A O 1
ATOM 2383 N N . ILE A 1 298 ? 8.111 -2.497 -8.225 1.00 96.19 298 ILE A N 1
ATOM 2384 C CA . ILE A 1 298 ? 9.115 -3.463 -8.695 1.00 96.19 298 ILE A CA 1
ATOM 2385 C C . ILE A 1 298 ? 9.441 -3.212 -10.173 1.00 96.19 298 ILE A C 1
ATOM 2387 O O . ILE A 1 298 ? 10.609 -3.118 -10.535 1.00 96.19 298 ILE A O 1
ATOM 2391 N N . GLY A 1 299 ? 8.436 -3.054 -11.034 1.00 95.62 299 GLY A N 1
ATOM 2392 C CA . GLY A 1 299 ? 8.659 -2.826 -12.464 1.00 95.62 299 GLY A CA 1
ATOM 2393 C C . GLY A 1 299 ? 9.335 -1.486 -12.766 1.00 95.62 299 GLY A C 1
ATOM 2394 O O . GLY A 1 299 ? 10.414 -1.464 -13.352 1.00 95.62 299 GLY A O 1
ATOM 2395 N N . PHE A 1 300 ? 8.737 -0.360 -12.373 1.00 94.50 300 PHE A N 1
ATOM 2396 C CA . PHE A 1 300 ? 9.235 0.953 -12.811 1.00 94.50 300 PHE A CA 1
ATOM 2397 C C . PHE A 1 300 ? 10.425 1.435 -11.978 1.00 94.50 300 PHE A C 1
ATOM 2399 O O . PHE A 1 300 ? 11.405 1.929 -12.532 1.00 94.50 300 PHE A O 1
ATOM 2406 N N . PHE A 1 301 ? 10.385 1.272 -10.657 1.00 95.38 301 PHE A N 1
ATOM 2407 C CA . PHE A 1 301 ? 11.481 1.740 -9.813 1.00 95.38 301 PHE A CA 1
ATOM 2408 C C . PHE A 1 301 ? 12.657 0.750 -9.763 1.00 95.38 301 PHE A C 1
ATOM 2410 O O . PHE A 1 301 ? 13.780 1.131 -10.086 1.00 95.38 301 PHE A O 1
ATOM 2417 N N . VAL A 1 302 ? 12.427 -0.528 -9.435 1.00 96.44 302 VAL A N 1
ATOM 2418 C CA . VAL A 1 302 ? 13.534 -1.501 -9.307 1.00 96.44 302 VAL A CA 1
ATOM 2419 C C . VAL A 1 302 ? 14.061 -1.958 -10.671 1.00 96.44 302 VAL A C 1
ATOM 2421 O O . VAL A 1 302 ? 15.264 -1.888 -10.920 1.00 96.44 302 VAL A O 1
ATOM 2424 N N . ILE A 1 303 ? 13.194 -2.427 -11.573 1.00 96.06 303 ILE A N 1
ATOM 2425 C CA . ILE A 1 303 ? 13.635 -2.981 -12.862 1.00 96.06 303 ILE A CA 1
ATOM 2426 C C . ILE A 1 303 ? 14.012 -1.853 -13.833 1.00 96.06 303 ILE A C 1
ATOM 2428 O O . ILE A 1 303 ? 15.144 -1.790 -14.301 1.00 96.06 303 ILE A O 1
ATOM 2432 N N . ILE A 1 304 ? 13.105 -0.931 -14.143 1.00 94.69 304 ILE A N 1
ATOM 2433 C CA . ILE A 1 304 ? 13.405 0.145 -15.100 1.00 94.69 304 ILE A CA 1
ATOM 2434 C C . ILE A 1 304 ? 14.425 1.127 -14.503 1.00 94.69 304 ILE A C 1
ATOM 2436 O O . ILE A 1 304 ? 15.449 1.402 -15.127 1.00 94.69 304 ILE A O 1
ATOM 2440 N N . GLY A 1 305 ? 14.190 1.612 -13.283 1.00 95.19 305 GLY A N 1
ATOM 2441 C CA . GLY A 1 305 ? 15.083 2.554 -12.610 1.00 95.19 305 GLY A CA 1
ATOM 2442 C C . GLY A 1 305 ? 16.486 1.994 -12.391 1.00 95.19 305 GLY A C 1
ATOM 2443 O O . GLY A 1 305 ? 17.450 2.557 -12.908 1.00 95.19 305 GLY A O 1
ATOM 2444 N N . ASP A 1 306 ? 16.602 0.883 -11.664 1.00 95.44 306 ASP A N 1
ATOM 2445 C CA . ASP A 1 306 ? 17.892 0.385 -11.167 1.00 95.44 306 ASP A CA 1
ATOM 2446 C C . ASP A 1 306 ? 18.518 -0.699 -12.063 1.00 95.44 306 ASP A C 1
ATOM 2448 O O . ASP A 1 306 ? 19.726 -0.692 -12.340 1.00 95.44 306 ASP A O 1
ATOM 2452 N N . TRP A 1 307 ? 17.710 -1.623 -12.595 1.00 97.12 307 TRP A N 1
ATOM 2453 C CA . TRP A 1 307 ? 18.225 -2.635 -13.520 1.00 97.12 307 TRP A CA 1
ATOM 2454 C C . TRP A 1 307 ? 18.534 -2.076 -14.918 1.00 97.12 307 TRP A C 1
ATOM 2456 O O . TRP A 1 307 ? 19.497 -2.510 -15.535 1.00 97.12 307 TRP A O 1
ATOM 2466 N N . PHE A 1 308 ? 17.813 -1.075 -15.417 1.00 97.00 308 PHE A N 1
ATOM 2467 C CA . PHE A 1 308 ? 18.157 -0.425 -16.694 1.00 97.00 308 PHE A CA 1
ATOM 2468 C C . PHE A 1 308 ? 18.831 0.945 -16.536 1.00 97.00 308 PHE A C 1
ATOM 2470 O O . PHE A 1 308 ? 19.145 1.589 -17.533 1.00 97.00 308 PHE A O 1
ATOM 2477 N N . LEU A 1 309 ? 19.144 1.354 -15.299 1.00 96.75 309 LEU A N 1
ATOM 2478 C CA . LEU A 1 309 ? 19.883 2.585 -14.973 1.00 96.75 309 LEU A CA 1
ATOM 2479 C C . LEU A 1 309 ? 19.230 3.863 -15.514 1.00 96.75 309 LEU A C 1
ATOM 2481 O O . LEU A 1 309 ? 19.908 4.840 -15.831 1.00 96.75 309 LEU A O 1
ATOM 2485 N N . VAL A 1 310 ? 17.899 3.883 -15.582 1.00 96.50 310 VAL A N 1
ATOM 2486 C CA . VAL A 1 310 ? 17.131 5.022 -16.104 1.00 96.50 310 VAL A CA 1
ATOM 2487 C C . VAL A 1 310 ? 17.358 6.304 -15.300 1.00 96.50 310 VAL A C 1
ATOM 2489 O O . VAL A 1 310 ? 17.246 7.401 -15.847 1.00 96.50 310 VAL A O 1
ATOM 2492 N N . TRP A 1 311 ? 17.771 6.191 -14.034 1.00 94.31 311 TRP A N 1
ATOM 2493 C CA . TRP A 1 311 ? 18.152 7.337 -13.204 1.00 94.31 311 TRP A CA 1
ATOM 2494 C C . TRP A 1 311 ? 19.332 8.159 -13.763 1.00 94.31 311 TRP A C 1
ATOM 2496 O O . TRP A 1 311 ? 19.481 9.318 -13.379 1.00 94.31 311 TRP A O 1
ATOM 2506 N N . GLN A 1 312 ? 20.150 7.602 -14.667 1.00 94.56 312 GLN A N 1
ATOM 2507 C CA . GLN A 1 312 ? 21.304 8.287 -15.272 1.00 94.56 312 GLN A CA 1
ATOM 2508 C C . GLN A 1 312 ? 20.924 9.268 -16.392 1.00 94.56 312 GLN A C 1
ATOM 2510 O O . GLN A 1 312 ? 21.712 10.156 -16.715 1.00 94.56 312 GLN A O 1
ATOM 2515 N N . GLY A 1 313 ? 19.738 9.113 -16.986 1.00 92.94 313 GLY A N 1
ATOM 2516 C CA . GLY A 1 313 ? 19.358 9.787 -18.227 1.00 92.94 313 GLY A CA 1
ATOM 2517 C C . GLY A 1 313 ? 18.181 10.754 -18.100 1.00 92.94 313 GLY A C 1
ATOM 2518 O O . GLY A 1 313 ? 17.682 11.063 -17.014 1.00 92.94 313 GLY A O 1
ATOM 2519 N N . ALA A 1 314 ? 17.696 11.217 -19.254 1.00 93.56 314 ALA A N 1
ATOM 2520 C CA . ALA A 1 314 ? 16.536 12.104 -19.337 1.00 93.56 314 ALA A CA 1
ATOM 2521 C C . ALA A 1 314 ? 15.224 11.399 -18.945 1.00 93.56 314 ALA A C 1
ATOM 2523 O O . ALA A 1 314 ? 14.294 12.052 -18.478 1.00 93.56 314 ALA A O 1
ATOM 2524 N N . LEU A 1 315 ? 15.167 10.068 -19.073 1.00 94.00 315 LEU A N 1
ATOM 2525 C CA . LEU A 1 315 ? 14.012 9.244 -18.703 1.00 94.00 315 LEU A CA 1
ATOM 2526 C C . LEU A 1 315 ? 13.892 8.960 -17.194 1.00 94.00 315 LEU A C 1
ATOM 2528 O O . LEU A 1 315 ? 12.952 8.279 -16.787 1.00 94.00 315 LEU A O 1
ATOM 2532 N N . LYS A 1 316 ? 14.766 9.524 -16.344 1.00 93.00 316 LYS A N 1
ATOM 2533 C CA . LYS A 1 316 ? 14.694 9.383 -14.877 1.00 93.00 316 LYS A CA 1
ATOM 2534 C C . LYS A 1 316 ? 13.305 9.618 -14.249 1.00 93.00 316 LYS A C 1
ATOM 2536 O O . LYS A 1 316 ? 13.049 8.946 -13.246 1.00 93.00 316 LYS A O 1
ATOM 2541 N N . PRO A 1 317 ? 12.398 10.477 -14.788 1.00 93.94 317 PRO A N 1
ATOM 2542 C CA . PRO A 1 317 ? 11.062 10.623 -14.219 1.00 93.94 317 PRO A CA 1
ATOM 2543 C C . PRO A 1 317 ? 10.284 9.307 -14.130 1.00 93.94 317 PRO A C 1
ATOM 2545 O O . PRO A 1 317 ? 9.592 9.101 -13.147 1.00 93.94 317 PRO A O 1
ATOM 2548 N N . PHE A 1 318 ? 10.483 8.353 -15.049 1.00 88.12 318 PHE A N 1
ATOM 2549 C CA . PHE A 1 318 ? 9.811 7.045 -14.987 1.00 88.12 318 PHE A CA 1
ATOM 2550 C C . PHE A 1 318 ? 10.111 6.275 -13.694 1.00 88.12 318 PHE A C 1
ATOM 2552 O O . PHE A 1 318 ? 9.230 5.616 -13.140 1.00 88.12 318 PHE A O 1
ATOM 2559 N N . ALA A 1 319 ? 11.344 6.374 -13.189 1.00 89.12 319 ALA A N 1
ATOM 2560 C CA . ALA A 1 319 ? 11.725 5.731 -11.937 1.00 89.12 319 ALA A CA 1
ATOM 2561 C C . ALA A 1 319 ? 11.094 6.447 -10.731 1.00 89.12 319 ALA A C 1
ATOM 2563 O O . ALA A 1 319 ? 10.568 5.792 -9.832 1.00 89.12 319 ALA A O 1
ATOM 2564 N N . THR A 1 320 ? 11.107 7.785 -10.715 1.00 91.00 320 THR A N 1
ATOM 2565 C CA . THR A 1 320 ? 10.515 8.570 -9.617 1.00 91.00 320 THR A CA 1
ATOM 2566 C C . THR A 1 320 ? 8.990 8.493 -9.596 1.00 91.00 320 THR A C 1
ATOM 2568 O O . THR A 1 320 ? 8.401 8.391 -8.521 1.00 91.00 320 THR A O 1
ATOM 2571 N N . ASP A 1 321 ? 8.351 8.458 -10.764 1.00 91.12 321 ASP A N 1
ATOM 2572 C CA . ASP A 1 321 ? 6.908 8.268 -10.912 1.00 91.12 321 ASP A CA 1
ATOM 2573 C C . ASP A 1 321 ? 6.506 6.869 -10.432 1.00 91.12 321 ASP A C 1
ATOM 2575 O O . ASP A 1 321 ? 5.515 6.720 -9.718 1.00 91.12 321 ASP A O 1
ATOM 2579 N N . GLY A 1 322 ? 7.337 5.851 -10.699 1.00 93.50 322 GLY A N 1
ATOM 2580 C CA . GLY A 1 322 ? 7.179 4.508 -10.134 1.00 93.50 322 GLY A CA 1
ATOM 2581 C C . GLY A 1 322 ? 7.114 4.500 -8.601 1.00 93.50 322 GLY A C 1
ATOM 2582 O O . GLY A 1 322 ? 6.245 3.846 -8.010 1.00 93.50 322 GLY A O 1
ATOM 2583 N N . VAL A 1 323 ? 7.972 5.282 -7.934 1.00 93.44 323 VAL A N 1
ATOM 2584 C CA . VAL A 1 323 ? 7.931 5.459 -6.469 1.00 93.44 323 VAL A CA 1
ATOM 2585 C C . VAL A 1 323 ? 6.643 6.155 -6.033 1.00 93.44 323 VAL A C 1
ATOM 2587 O O . VAL A 1 323 ? 5.993 5.701 -5.090 1.00 93.44 323 VAL A O 1
ATOM 2590 N N . ALA A 1 324 ? 6.243 7.230 -6.713 1.00 93.44 324 ALA A N 1
ATOM 2591 C CA . ALA A 1 324 ? 5.026 7.967 -6.379 1.00 93.44 324 ALA A CA 1
ATOM 2592 C C . ALA A 1 324 ? 3.774 7.081 -6.502 1.00 93.44 324 ALA A C 1
ATOM 2594 O O . ALA A 1 324 ? 2.991 6.977 -5.555 1.00 93.44 324 ALA A O 1
ATOM 2595 N N . TYR A 1 325 ? 3.620 6.375 -7.624 1.00 94.88 325 TYR A N 1
ATOM 2596 C CA . TYR A 1 325 ? 2.467 5.512 -7.879 1.00 94.88 325 TYR A CA 1
ATOM 2597 C C . TYR A 1 325 ? 2.420 4.327 -6.917 1.00 94.88 325 TYR A C 1
ATOM 2599 O O . TYR A 1 325 ? 1.374 4.057 -6.324 1.00 94.88 325 TYR A O 1
ATOM 2607 N N .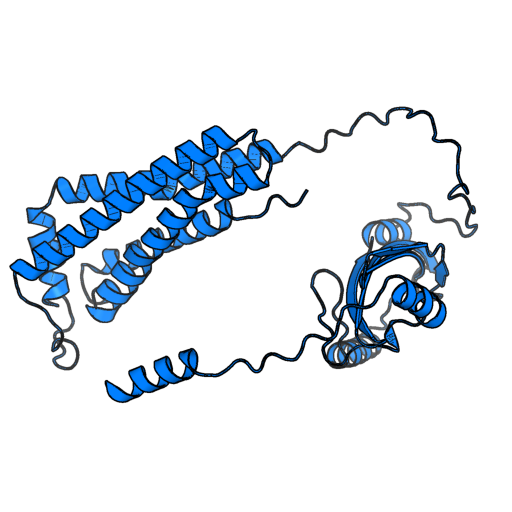 SER A 1 326 ? 3.548 3.651 -6.679 1.00 96.19 326 SER A N 1
ATOM 2608 C CA . SER A 1 326 ? 3.594 2.553 -5.705 1.00 96.19 326 SER A CA 1
ATOM 2609 C C . SER A 1 326 ? 3.324 3.019 -4.274 1.00 96.19 326 SER A C 1
ATOM 2611 O O . SER A 1 326 ? 2.622 2.328 -3.536 1.00 96.19 326 SER A O 1
ATOM 2613 N N . THR A 1 327 ? 3.781 4.215 -3.896 1.00 95.81 327 THR A N 1
ATOM 2614 C CA . THR A 1 327 ? 3.469 4.814 -2.589 1.00 95.81 327 THR A CA 1
ATOM 2615 C C . THR A 1 327 ? 1.972 5.089 -2.453 1.00 95.81 327 THR A C 1
ATOM 2617 O O . THR A 1 327 ? 1.377 4.748 -1.432 1.00 95.81 327 THR A O 1
ATOM 2620 N N . MET A 1 328 ? 1.323 5.636 -3.487 1.00 95.19 328 MET A N 1
ATOM 2621 C CA . MET A 1 328 ? -0.133 5.832 -3.494 1.00 95.19 328 MET A CA 1
ATOM 2622 C C . MET A 1 328 ? -0.885 4.500 -3.360 1.00 95.19 328 MET A C 1
ATOM 2624 O O . MET A 1 328 ? -1.849 4.414 -2.595 1.00 95.19 328 MET A O 1
ATOM 2628 N N . MET A 1 329 ? -0.426 3.447 -4.045 1.00 98.00 329 MET A N 1
ATOM 2629 C CA . MET A 1 329 ? -0.999 2.104 -3.909 1.00 98.00 329 MET A CA 1
ATOM 2630 C C . MET A 1 329 ? -0.802 1.529 -2.509 1.00 98.00 329 MET A C 1
ATOM 2632 O O . MET A 1 329 ? -1.722 0.915 -1.977 1.00 98.00 329 MET A O 1
ATOM 2636 N N . LEU A 1 330 ? 0.354 1.761 -1.888 1.00 97.31 330 LEU A N 1
ATOM 2637 C CA . LEU A 1 330 ? 0.643 1.329 -0.524 1.00 97.31 330 LEU A CA 1
ATOM 2638 C C . LEU A 1 330 ? -0.257 2.038 0.496 1.00 97.31 330 LEU A C 1
ATOM 2640 O O . LEU A 1 330 ? -0.831 1.391 1.371 1.00 97.31 330 LEU A O 1
ATOM 2644 N N . ILE A 1 331 ? -0.439 3.353 0.358 1.00 96.38 331 ILE A N 1
ATOM 2645 C CA . ILE A 1 331 ? -1.352 4.129 1.209 1.00 96.38 331 ILE A CA 1
ATOM 2646 C C . ILE A 1 331 ? -2.787 3.619 1.042 1.00 96.38 331 ILE A C 1
ATOM 2648 O O . ILE A 1 331 ? -3.470 3.380 2.038 1.00 96.38 331 ILE A O 1
ATOM 2652 N N . CYS A 1 332 ? -3.237 3.401 -0.197 1.00 97.31 332 CYS A N 1
ATOM 2653 C CA . CYS A 1 332 ? -4.558 2.842 -0.478 1.00 97.31 332 CYS A CA 1
ATOM 2654 C C . CYS A 1 332 ? -4.721 1.439 0.129 1.00 97.31 332 CYS A C 1
ATOM 2656 O O . CYS A 1 332 ? -5.724 1.173 0.793 1.00 97.31 332 CYS A O 1
ATOM 2658 N N . LEU A 1 333 ? -3.715 0.570 -0.022 1.00 97.88 333 LEU A N 1
ATOM 2659 C CA . LEU A 1 333 ? -3.695 -0.778 0.545 1.00 97.88 333 LEU A CA 1
ATOM 2660 C C . LEU A 1 333 ? -3.908 -0.736 2.061 1.00 97.88 333 LEU A C 1
ATOM 2662 O O . LEU A 1 333 ? -4.791 -1.422 2.574 1.00 97.88 333 LEU A O 1
ATOM 2666 N N . PHE A 1 334 ? -3.147 0.091 2.777 1.00 96.31 334 PHE A N 1
ATOM 2667 C CA . PHE A 1 334 ? -3.297 0.214 4.224 1.00 96.31 334 PHE A CA 1
ATOM 2668 C C . PHE A 1 334 ? -4.643 0.826 4.616 1.00 96.31 334 PHE A C 1
ATOM 2670 O O . PHE A 1 334 ? -5.342 0.268 5.459 1.00 96.31 334 PHE A O 1
ATOM 2677 N N . ALA A 1 335 ? -5.041 1.931 3.984 1.00 93.19 335 ALA A N 1
ATOM 2678 C CA . ALA A 1 335 ? -6.274 2.638 4.317 1.00 93.19 335 ALA A CA 1
ATOM 2679 C C . ALA A 1 335 ? -7.520 1.757 4.144 1.00 93.19 335 ALA A C 1
ATOM 2681 O O . ALA A 1 335 ? -8.407 1.747 4.997 1.00 93.19 335 ALA A O 1
ATOM 2682 N N . VAL A 1 336 ? -7.580 0.979 3.065 1.00 95.06 336 VAL A N 1
ATOM 2683 C CA . VAL A 1 336 ? -8.713 0.098 2.764 1.00 95.06 336 VAL A CA 1
ATOM 2684 C C . VAL A 1 336 ? -8.782 -1.085 3.741 1.00 95.06 336 VAL A C 1
ATOM 2686 O O . VAL A 1 336 ? -9.884 -1.484 4.139 1.00 95.06 336 VAL A O 1
ATOM 2689 N N . ASN A 1 337 ? -7.630 -1.582 4.208 1.00 93.50 337 ASN A N 1
ATOM 2690 C CA . ASN A 1 337 ? -7.526 -2.738 5.108 1.00 93.50 337 ASN A CA 1
ATOM 2691 C C . ASN A 1 337 ? -7.426 -2.385 6.604 1.00 93.50 337 ASN A C 1
ATOM 2693 O O . ASN A 1 337 ? -7.345 -3.290 7.435 1.00 93.50 337 ASN A O 1
ATOM 2697 N N . LEU A 1 338 ? -7.478 -1.101 6.973 1.00 89.81 338 LEU A N 1
ATOM 2698 C CA . LEU A 1 338 ? -7.574 -0.685 8.374 1.00 89.81 338 LEU A CA 1
ATOM 2699 C C . LEU A 1 338 ? -8.834 -1.290 9.015 1.00 89.81 338 LEU A C 1
ATOM 2701 O O . LEU A 1 338 ? -9.927 -1.182 8.449 1.00 89.81 338 LEU A O 1
ATOM 2705 N N . ARG A 1 339 ? -8.695 -1.948 10.171 1.00 80.44 339 ARG A N 1
ATOM 2706 C CA . ARG A 1 339 ? -9.818 -2.622 10.835 1.00 80.44 339 ARG A CA 1
ATOM 2707 C C . ARG A 1 339 ? -10.828 -1.617 11.390 1.00 80.44 339 ARG A C 1
ATOM 2709 O O . ARG A 1 339 ? -10.477 -0.516 11.804 1.00 80.44 339 ARG A O 1
ATOM 2716 N N . GLU A 1 340 ? -12.098 -2.010 11.364 1.00 71.94 340 GLU A N 1
ATOM 2717 C CA . GLU A 1 340 ? -13.179 -1.296 12.046 1.00 71.94 340 GLU A CA 1
ATOM 2718 C C . GLU A 1 340 ? -13.246 -1.808 13.491 1.00 71.94 340 GLU A C 1
ATOM 2720 O O . GLU A 1 340 ? -14.036 -2.697 13.800 1.00 71.94 340 GLU A O 1
ATOM 2725 N N . ASP A 1 341 ? -12.368 -1.314 14.363 1.00 54.31 341 ASP A N 1
ATOM 2726 C CA . ASP A 1 341 ? -12.298 -1.764 15.758 1.00 54.31 341 ASP A CA 1
ATOM 2727 C C . ASP A 1 341 ? -13.387 -1.082 16.603 1.00 54.31 341 ASP A C 1
ATOM 2729 O O . ASP A 1 341 ? -13.078 -0.134 17.314 1.00 54.31 341 ASP A O 1
ATOM 2733 N N . HIS A 1 342 ? -14.653 -1.523 16.528 1.00 44.97 342 HIS A N 1
ATOM 2734 C CA . HIS A 1 342 ? -15.711 -1.148 17.490 1.00 44.97 342 HIS A CA 1
ATOM 2735 C C . HIS A 1 342 ? -16.818 -2.199 17.635 1.00 44.97 342 HIS A C 1
ATOM 2737 O O . HIS A 1 342 ? -17.578 -2.411 16.654 1.00 44.97 342 HIS A O 1
#

Sequence (342 aa):
MSRVLMLVLAWIVTAPFASAQAAEPATAAQVREWIGQWGDKWWERYHPDYDAQYPGGRSNRFHDAYLDQVFKRTGLPANTNWKISNKQYRYVGDWFIVEWLFQAEDKASGKLQREGTLAFGRIRDDRLITWIEYFDGYVAHLQRLGRCRCSRKMRSRFPGRSPRPRSAAIGPERMLDVRQPIRWSKAVIALMPALLGTFALFNNVSDYTGTVRNVLQPILCMQQTFDNPQQTWRAICSPPVFHLVYLTVMAVEALIAVLGWLGVLSIVRALRQPAPAFAAACGPTTLACLIGIAVWGIGFFVIIGDWFLVWQGALKPFATDGVAYSTMMLICLFAVNLREDH

pLDDT: mean 81.56, std 18.84, range [33.59, 98.69]

Radius of gyration: 30.33 Å; chains: 1; bounding box: 65×49×84 Å

Foldseek 3Di:
DVVVVVVVVVVVVPDPPPPPPPAAFAAPVLVVVLCVPCVVPQVVFADPQADEDDDPDDDDPVVVVVVVVVCVVPVDPQWADWDKDDWDWDDDTQKIKIWIKIWTAGNPQRFIFIWIKMWMWGDDPSGTRYIHMDTPPPRRVCRVVVNHDDDPDDPPPPPPDDPPPPPPDPPPPCPPPCLLVLLVVLLVLLVLLQVQLVVVLVVCVVPVPCCLVVPQQCQLQLVFAPPDPVQRVRRDHDSVVSNVVSVVLSVLSVLLNVLSVQLSVLSVVCSPPPQVSNLVSNVSSLVSLVSQLCCLVCNQQVCRCPSSVCCNGPNVVSNVVSVVRNVSSVVSNCSNNPGPPD

Secondary structure (DSSP, 8-state):
-HHHHHHHHHHHHH--------PPPPPHHHHHHHHHHHTTSGGGGB-TT---PSSS---SHHHHHHHHHHHHHH---SEEEEEEEEEEEEEETTEEEEEEEEEEEETTT--EEEEEEEEEEEEETTEEEEEEEEE-HHHHHHHHTTSS---SS----S-TT-----------------HHHHHHHHHHHHHHHHHHHHHHHHHHHHTHHHHIIIIIHHHHTTTTS---HHHHTT----HHHHHHHHHHHHHHHHHHHHHHHHHHHHHHHHTTS-HHHHHHHTHHHHHHHHHHIIIIIIIIIIIIIIIS-GGGSTTTHHHHHHHHHHHHHHHHHHHHH-----